Protein AF-A0A8T1RGJ1-F1 (afdb_monomer)

Foldseek 3Di:
DDDDDLLRLLLVVLVVFKDFDDPPPDDDPDDDDDDDDDDDDDDDPVVVVVVVVPAGSLLCVVVVRIDGDLVVLQPDQLCNQVVSLVVLQVVPPPFPDDQPVVVHPGDDDDRSGSLSSNLSSLVSSLSNCVSPVVSCVVCPHLVNLVVQCPGSRNSSNQSSLVSSLVVCCVPPVPVNVVLVVVQVVVCVVVVNPVCPVGSSSVSVSSVVVCVVVVHDD

Mean predicted aligned error: 11.66 Å

Secondary structure (DSSP, 8-state):
-----HHHHHHHHHHHH-EEPPP--------------------SSSHHHHHHHHS-HHHHHHTTSEE--HHHHHHS-THHHHHHHHHTGGG--S--S-SGGGT--PPPPPTT-HHHHHHHHHHHHHHHHHH-HHHHHHTTHHHHHHHGGG-SSHHHHHHHHHHHHHHHHHH-HHHHHHHHHHHHHHHHHTT-THHHH-HHHHHHHHHHHHHHHT---

pLDDT: mean 77.61, std 21.06, range [32.22, 98.25]

Nearest PDB structures (foldseek):
  4nee-assembly4_G  TM=3.052E-01  e=1.036E+00  Rattus norvegicus
  6qh6-assembly1_A  TM=3.298E-01  e=2.688E+00  Rattus norvegicus

Radius of gyration: 21.74 Å; Cα contacts (8 Å, |Δi|>4): 198; chains: 1; bounding box: 68×60×46 Å

Solvent-accessible surface area (backbone atoms only — not comparable to full-atom values): 12770 Å² total; per-residue (Å²): 132,89,82,76,50,71,66,58,53,48,53,54,50,39,60,73,51,46,42,78,59,78,78,82,74,77,78,81,82,83,82,84,92,85,90,81,83,88,82,87,86,86,83,76,71,57,63,66,53,59,54,60,74,72,46,31,58,36,34,34,40,79,68,65,50,28,46,66,55,64,77,56,41,53,71,50,63,60,65,78,26,55,50,52,42,58,70,44,56,86,67,36,74,79,67,85,64,83,22,78,89,70,77,46,84,55,84,77,71,64,69,48,35,58,54,37,45,40,40,43,28,48,53,48,39,52,50,23,29,72,71,32,65,66,47,33,54,73,67,51,39,69,62,45,44,56,60,32,56,75,42,63,48,64,62,43,12,35,54,32,24,44,50,52,50,53,46,45,52,69,76,41,47,67,62,43,52,56,51,49,52,56,49,51,56,49,24,61,77,67,72,37,72,58,39,78,75,34,46,41,47,32,46,52,49,51,55,50,50,30,62,76,69,72,48,84,129

Organism: Carya illinoinensis (NCBI:txid32201)

Structure (mmCIF, N/CA/C/O backbone):
data_AF-A0A8T1RGJ1-F1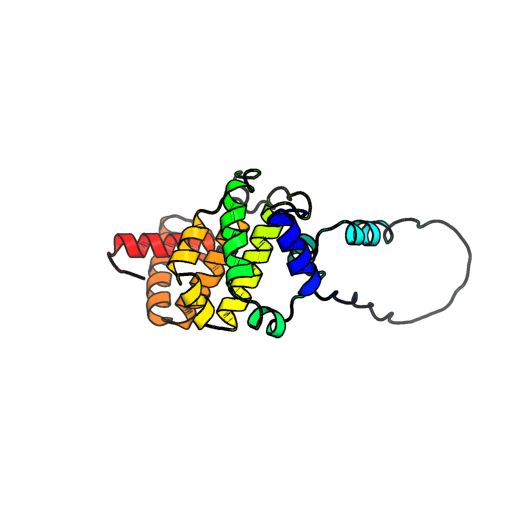
#
_entry.id   AF-A0A8T1RGJ1-F1
#
loop_
_atom_site.group_PDB
_atom_site.id
_atom_site.type_symbol
_atom_site.label_atom_id
_atom_site.label_alt_id
_atom_site.label_comp_id
_atom_site.label_asym_id
_atom_site.label_entity_id
_atom_site.label_seq_id
_atom_site.pdbx_PDB_ins_code
_atom_site.Cartn_x
_atom_site.Cartn_y
_atom_site.Cartn_z
_atom_site.occupancy
_atom_site.B_iso_or_equiv
_atom_site.auth_seq_id
_atom_site.auth_comp_id
_atom_site.auth_asym_id
_atom_site.auth_atom_id
_atom_site.pdbx_PDB_model_num
ATOM 1 N N . MET A 1 1 ? 20.228 -21.198 -19.828 1.00 36.06 1 MET A N 1
ATOM 2 C CA . MET A 1 1 ? 19.414 -19.998 -19.536 1.00 36.06 1 MET A CA 1
ATOM 3 C C . MET A 1 1 ? 19.669 -19.621 -18.089 1.00 36.06 1 MET A C 1
ATOM 5 O O . MET A 1 1 ? 19.541 -20.490 -17.239 1.00 36.06 1 MET A O 1
ATOM 9 N N . MET A 1 2 ? 20.134 -18.401 -17.812 1.00 41.91 2 MET A N 1
ATOM 10 C CA . MET A 1 2 ? 20.303 -17.929 -16.433 1.00 41.91 2 MET A CA 1
ATOM 11 C C . MET A 1 2 ? 18.917 -17.585 -15.878 1.00 41.91 2 MET A C 1
ATOM 13 O O . MET A 1 2 ? 18.246 -16.717 -16.429 1.00 41.91 2 MET A O 1
ATOM 17 N N . ASN A 1 3 ? 18.472 -18.280 -14.832 1.00 51.47 3 ASN A N 1
ATOM 18 C CA . ASN A 1 3 ? 17.246 -17.928 -14.118 1.00 51.47 3 ASN A CA 1
ATOM 19 C C . ASN A 1 3 ? 17.564 -16.748 -13.187 1.00 51.47 3 ASN A C 1
ATOM 21 O O . ASN A 1 3 ? 18.334 -16.910 -12.243 1.00 51.47 3 ASN A O 1
ATOM 25 N N . LEU A 1 4 ? 17.017 -15.566 -13.476 1.00 64.38 4 LEU A N 1
ATOM 26 C CA . LEU A 1 4 ? 17.112 -14.395 -12.597 1.00 64.38 4 LEU A CA 1
ATOM 27 C C . LEU A 1 4 ? 16.232 -14.605 -11.356 1.00 64.38 4 LEU A C 1
ATOM 29 O O . LEU A 1 4 ? 15.114 -15.110 -11.464 1.00 64.38 4 LEU A O 1
ATOM 33 N N . SER A 1 5 ? 16.717 -14.205 -10.180 1.00 76.94 5 SER A N 1
ATOM 34 C CA . SER A 1 5 ? 15.913 -14.217 -8.953 1.00 76.94 5 SER A CA 1
ATOM 35 C C . SER A 1 5 ? 14.865 -13.095 -8.957 1.00 76.94 5 SER A C 1
ATOM 37 O O . SER A 1 5 ? 15.025 -12.081 -9.641 1.00 76.94 5 SER A O 1
ATOM 39 N N . SER A 1 6 ? 13.800 -13.230 -8.156 1.00 76.06 6 SER A N 1
ATOM 40 C CA . SER A 1 6 ? 12.758 -12.195 -8.028 1.00 76.06 6 SER A CA 1
ATOM 41 C C . SER A 1 6 ? 13.319 -10.827 -7.631 1.00 76.06 6 SER A C 1
ATOM 43 O O . SER A 1 6 ? 12.860 -9.810 -8.140 1.00 76.06 6 SER A O 1
ATOM 45 N N . SER A 1 7 ? 14.349 -10.801 -6.779 1.00 75.06 7 SER A N 1
ATOM 46 C CA . SER A 1 7 ? 15.042 -9.571 -6.381 1.00 75.06 7 SER A CA 1
ATOM 47 C C . SER A 1 7 ? 15.790 -8.928 -7.559 1.00 75.06 7 SER A C 1
ATOM 49 O O . SER A 1 7 ? 15.602 -7.749 -7.847 1.00 75.06 7 SER A O 1
ATOM 51 N N . GLN A 1 8 ? 16.534 -9.728 -8.335 1.00 78.81 8 GLN A N 1
ATOM 52 C CA . GLN A 1 8 ? 17.269 -9.245 -9.513 1.00 78.81 8 GLN A CA 1
ATOM 53 C C . GLN A 1 8 ? 16.338 -8.695 -10.601 1.00 78.81 8 GLN A C 1
ATOM 55 O O . GLN A 1 8 ? 16.660 -7.703 -11.253 1.00 78.81 8 GLN A O 1
ATOM 60 N N . MET A 1 9 ? 15.168 -9.312 -10.794 1.00 85.50 9 MET A N 1
ATOM 61 C CA . MET A 1 9 ? 14.156 -8.786 -11.717 1.00 85.50 9 MET A CA 1
ATOM 62 C C . MET A 1 9 ? 13.621 -7.422 -11.259 1.00 85.50 9 MET A C 1
ATOM 64 O O . MET A 1 9 ? 13.423 -6.538 -12.093 1.00 85.50 9 MET A O 1
ATOM 68 N N . CYS A 1 10 ? 13.438 -7.224 -9.950 1.00 85.75 10 CYS A N 1
ATOM 69 C CA . CYS A 1 10 ? 13.009 -5.940 -9.395 1.00 85.75 10 CYS A CA 1
ATOM 70 C C . CYS A 1 10 ? 14.073 -4.853 -9.584 1.00 85.75 10 CYS A C 1
ATOM 72 O O . CYS A 1 10 ? 13.735 -3.745 -9.987 1.00 85.75 10 CYS A O 1
ATOM 74 N N . ASP A 1 11 ? 15.355 -5.163 -9.380 1.00 84.31 11 ASP A N 1
ATOM 75 C CA . ASP A 1 11 ? 16.438 -4.196 -9.599 1.00 84.31 11 ASP A CA 1
ATOM 76 C C . ASP A 1 11 ? 16.515 -3.723 -11.058 1.00 84.31 11 ASP A C 1
ATOM 78 O O . ASP A 1 11 ? 16.700 -2.529 -11.322 1.00 84.31 11 ASP A O 1
ATOM 82 N N . ILE A 1 12 ? 16.317 -4.634 -12.019 1.00 86.12 12 ILE A N 1
ATOM 83 C CA . ILE A 1 12 ? 16.233 -4.288 -13.446 1.00 86.12 12 ILE A CA 1
ATOM 84 C C . ILE A 1 12 ? 15.021 -3.387 -13.698 1.00 86.12 12 ILE A C 1
ATOM 86 O O . ILE A 1 12 ? 15.157 -2.349 -14.348 1.00 86.12 12 ILE A O 1
ATOM 90 N N . LEU A 1 13 ? 13.852 -3.750 -13.161 1.00 89.94 13 LEU A N 1
ATOM 91 C CA . LEU A 1 13 ? 12.628 -2.958 -13.290 1.00 89.94 13 LEU A CA 1
ATOM 92 C C . LEU A 1 13 ? 12.823 -1.537 -12.745 1.00 89.94 13 LEU A C 1
ATOM 94 O O . LEU A 1 13 ? 12.522 -0.562 -13.431 1.00 89.94 13 LEU A O 1
ATOM 98 N N . PHE A 1 14 ? 13.377 -1.395 -11.542 1.00 90.50 14 PHE A N 1
ATOM 99 C CA . PHE A 1 14 ? 13.612 -0.086 -10.935 1.00 90.50 14 PHE A CA 1
ATOM 100 C C . PHE A 1 14 ? 14.626 0.735 -11.724 1.00 90.50 14 PHE A C 1
ATOM 102 O O . PHE A 1 14 ? 14.417 1.931 -11.908 1.00 90.50 14 PHE A O 1
ATOM 109 N N . SER A 1 15 ? 15.679 0.105 -12.246 1.00 87.44 15 SER A N 1
ATOM 110 C CA . SER A 1 15 ? 16.677 0.777 -13.085 1.00 87.44 15 SER A CA 1
ATOM 111 C C . SER A 1 15 ? 16.081 1.342 -14.379 1.00 87.44 15 SER A C 1
ATOM 113 O O . SER A 1 15 ? 16.549 2.366 -14.865 1.00 87.44 15 SER A O 1
ATOM 115 N N . GLN A 1 16 ? 15.042 0.702 -14.923 1.00 89.00 16 GLN A N 1
ATOM 116 C CA . GLN A 1 16 ? 14.327 1.168 -16.118 1.00 89.00 16 GLN A CA 1
ATOM 117 C C . GLN A 1 16 ? 13.320 2.286 -15.808 1.00 89.00 16 GLN A C 1
ATOM 119 O O . GLN A 1 16 ? 13.061 3.140 -16.653 1.00 89.00 16 GLN A O 1
ATOM 124 N N . LEU A 1 17 ? 12.732 2.280 -14.609 1.00 89.62 17 LEU A N 1
ATOM 125 C CA . LEU A 1 17 ? 11.674 3.219 -14.224 1.00 89.62 17 LEU A CA 1
ATOM 126 C C . LEU A 1 17 ? 12.189 4.500 -13.566 1.00 89.62 17 LEU A C 1
ATOM 128 O O . LEU A 1 17 ? 11.543 5.545 -13.654 1.00 89.62 17 LEU A O 1
ATOM 132 N N . CYS A 1 18 ? 13.323 4.425 -12.879 1.00 89.19 18 CYS A N 1
ATOM 133 C CA . CYS A 1 18 ? 13.842 5.525 -12.085 1.00 89.19 18 CYS A CA 1
ATOM 134 C C . CYS A 1 18 ? 14.689 6.492 -12.918 1.00 89.19 18 CYS A C 1
ATOM 136 O O . CYS A 1 18 ? 15.612 6.097 -13.628 1.00 89.19 18 CYS A O 1
ATOM 138 N N . LEU A 1 19 ? 14.449 7.786 -12.730 1.00 86.25 19 LEU A N 1
ATOM 139 C CA . LEU A 1 19 ? 15.260 8.876 -13.260 1.00 86.25 19 LEU A CA 1
ATOM 140 C C . LEU A 1 19 ? 16.015 9.552 -12.112 1.00 86.25 19 LEU A C 1
ATOM 142 O O . LEU A 1 19 ? 15.448 9.805 -11.048 1.00 86.25 19 LEU A O 1
ATOM 146 N N . ARG A 1 20 ? 17.302 9.862 -12.311 1.00 81.44 20 ARG A N 1
ATOM 147 C CA . ARG A 1 20 ? 18.100 10.582 -11.305 1.00 81.44 20 ARG A CA 1
ATOM 148 C C . ARG A 1 20 ? 17.634 12.027 -11.179 1.00 81.44 20 ARG A C 1
ATOM 150 O O . ARG A 1 20 ? 17.496 12.722 -12.182 1.00 81.44 20 ARG A O 1
ATOM 157 N N . VAL A 1 21 ? 17.474 12.488 -9.941 1.00 71.69 21 VAL A N 1
ATOM 158 C CA . VAL A 1 21 ? 17.227 13.903 -9.653 1.00 71.69 21 VAL A CA 1
ATOM 159 C C . VAL A 1 21 ? 18.576 14.635 -9.662 1.00 71.69 21 VAL A C 1
ATOM 161 O O . VAL A 1 21 ? 19.479 14.241 -8.913 1.00 71.69 21 VAL A O 1
ATOM 164 N N . PRO A 1 22 ? 18.772 15.672 -10.501 1.00 60.06 22 PRO A N 1
ATOM 165 C CA . PRO A 1 22 ? 19.963 16.508 -10.418 1.00 60.06 22 PRO A CA 1
ATOM 166 C C . PRO A 1 22 ? 20.035 17.143 -9.023 1.00 60.06 22 PRO A C 1
ATOM 168 O O . PRO A 1 22 ? 19.018 17.649 -8.546 1.00 60.06 22 PRO A O 1
ATOM 171 N N . PRO A 1 23 ? 21.193 17.132 -8.338 1.00 56.66 23 PRO A N 1
ATOM 172 C CA . PRO A 1 23 ? 21.312 17.841 -7.073 1.00 56.66 23 PRO A CA 1
ATOM 173 C C . PRO A 1 23 ? 21.064 19.329 -7.326 1.00 56.66 23 PRO A C 1
ATOM 175 O O . PRO A 1 23 ? 21.723 19.924 -8.179 1.00 56.66 23 PRO A O 1
ATOM 178 N N . THR A 1 24 ? 20.120 19.924 -6.597 1.00 48.91 24 THR A N 1
ATOM 179 C CA . THR A 1 24 ? 19.869 21.365 -6.631 1.00 48.91 24 THR A CA 1
ATOM 180 C C . THR A 1 24 ? 21.162 22.076 -6.248 1.00 48.91 24 THR A C 1
ATOM 182 O O . THR A 1 24 ? 21.560 22.084 -5.084 1.00 48.91 24 THR A O 1
ATOM 185 N N . THR A 1 25 ? 21.872 22.631 -7.229 1.00 46.50 25 THR A N 1
ATOM 186 C CA . THR A 1 25 ? 23.002 23.521 -6.979 1.00 46.50 25 THR A CA 1
ATOM 187 C C . THR A 1 25 ? 22.463 24.721 -6.218 1.00 46.50 25 THR A C 1
ATOM 189 O O . THR A 1 25 ? 21.719 25.523 -6.783 1.00 46.50 25 THR A O 1
ATOM 192 N N . ALA A 1 26 ? 22.803 24.829 -4.933 1.00 40.81 26 ALA A N 1
ATOM 193 C CA . ALA A 1 26 ? 22.637 26.068 -4.194 1.00 40.81 26 ALA A CA 1
ATOM 194 C C . ALA A 1 26 ? 23.318 27.180 -5.005 1.00 40.81 26 ALA A C 1
ATOM 196 O O . ALA A 1 26 ? 24.508 27.090 -5.311 1.00 40.81 26 ALA A O 1
ATOM 197 N N . ILE A 1 27 ? 22.539 28.176 -5.420 1.00 42.12 27 ILE A N 1
ATOM 198 C CA . ILE A 1 27 ? 23.043 29.363 -6.104 1.00 42.12 27 ILE A CA 1
ATOM 199 C C . ILE A 1 27 ? 23.983 30.070 -5.114 1.00 42.12 27 ILE A C 1
ATOM 201 O O . ILE A 1 27 ? 23.532 30.398 -4.014 1.00 42.12 27 ILE A O 1
ATOM 205 N N . PRO A 1 28 ? 25.271 30.291 -5.436 1.00 38.81 28 PRO A N 1
ATOM 206 C CA . PRO A 1 28 ? 26.143 31.053 -4.560 1.00 38.81 28 PRO A CA 1
ATOM 207 C C . PRO A 1 28 ? 25.743 32.527 -4.658 1.00 38.81 28 PRO A C 1
ATOM 209 O O . PRO A 1 28 ? 25.961 33.182 -5.676 1.00 38.81 28 PRO A O 1
ATOM 212 N N . TYR A 1 29 ? 25.116 33.036 -3.601 1.00 36.75 29 TYR A N 1
ATOM 213 C CA . TYR A 1 29 ? 24.966 34.469 -3.379 1.00 36.75 29 TYR A CA 1
ATOM 214 C C . TYR A 1 29 ? 26.373 35.040 -3.141 1.00 36.75 29 TYR A C 1
ATOM 216 O O . TYR A 1 29 ? 27.069 34.596 -2.229 1.00 36.75 29 TYR A O 1
ATOM 224 N N . GLY A 1 30 ? 26.836 35.925 -4.025 1.00 41.75 30 GLY A N 1
ATOM 225 C CA . GLY A 1 30 ? 28.204 36.446 -4.002 1.00 41.75 30 GLY A CA 1
ATOM 226 C C . GLY A 1 30 ? 28.434 37.530 -2.948 1.00 41.75 30 GLY A C 1
ATOM 227 O O . GLY A 1 30 ? 27.509 38.277 -2.650 1.00 41.75 30 GLY A O 1
ATOM 228 N N . ASP A 1 31 ? 29.672 37.624 -2.444 1.00 34.44 31 ASP A N 1
ATOM 229 C CA . ASP A 1 31 ? 30.469 38.864 -2.390 1.00 34.44 31 ASP A CA 1
ATOM 230 C C . ASP A 1 31 ? 31.948 38.583 -2.003 1.00 34.44 31 ASP A C 1
ATOM 232 O O . ASP A 1 31 ? 32.227 37.660 -1.241 1.00 34.44 31 ASP A O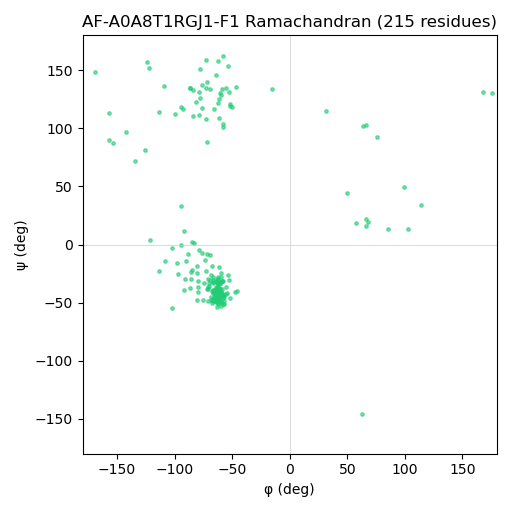 1
ATOM 236 N N . GLY A 1 32 ? 32.876 39.402 -2.516 1.00 33.09 32 GLY A N 1
ATOM 237 C CA . GLY A 1 32 ? 34.077 39.877 -1.799 1.00 33.09 32 GLY A CA 1
ATOM 238 C C . GLY A 1 32 ? 35.321 38.995 -1.553 1.00 33.09 32 GLY A C 1
ATOM 239 O O . GLY A 1 32 ? 35.459 38.392 -0.501 1.00 33.09 32 GLY A O 1
ATOM 240 N N . VAL A 1 33 ? 36.297 39.066 -2.472 1.00 36.97 33 VAL A N 1
ATOM 241 C CA . VAL A 1 33 ? 37.767 39.249 -2.282 1.00 36.97 33 VAL A CA 1
ATOM 242 C C . VAL A 1 33 ? 38.472 38.689 -1.012 1.00 36.97 33 VAL A C 1
ATOM 244 O O . VAL A 1 33 ? 38.324 39.233 0.073 1.00 36.97 33 VAL A O 1
ATOM 247 N N . HIS A 1 34 ? 39.383 37.712 -1.177 1.00 34.06 34 HIS A N 1
ATOM 248 C CA . HIS A 1 34 ? 40.839 37.787 -0.881 1.00 34.06 34 HIS A CA 1
ATOM 249 C C . HIS A 1 34 ? 41.498 36.395 -0.904 1.00 34.06 34 HIS A C 1
ATOM 251 O O . HIS A 1 34 ? 41.046 35.433 -0.291 1.00 34.06 34 HIS A O 1
ATOM 257 N N . GLN A 1 35 ? 42.614 36.314 -1.625 1.00 42.19 35 GLN A N 1
ATOM 258 C CA . GLN A 1 35 ? 43.429 35.128 -1.837 1.00 42.19 35 GLN A CA 1
ATOM 259 C C . GLN A 1 35 ? 44.549 35.057 -0.790 1.00 42.19 35 GLN A C 1
ATOM 261 O O . GLN A 1 35 ? 45.426 35.916 -0.786 1.00 42.19 35 GLN A O 1
ATOM 266 N N . ALA A 1 36 ? 44.547 34.022 0.057 1.00 32.38 36 ALA A N 1
ATOM 267 C CA . ALA A 1 36 ? 45.726 33.577 0.803 1.00 32.38 36 ALA A CA 1
ATOM 268 C C . ALA A 1 36 ? 45.609 32.095 1.221 1.00 32.38 36 ALA A C 1
ATOM 270 O O . ALA A 1 36 ? 44.766 31.694 2.013 1.00 32.38 36 ALA A O 1
ATOM 271 N N . ASN A 1 37 ? 46.492 31.315 0.609 1.00 32.28 37 ASN A N 1
ATOM 272 C CA . ASN A 1 37 ? 46.958 29.953 0.852 1.00 32.28 37 ASN A CA 1
ATOM 273 C C . ASN A 1 37 ? 46.691 29.240 2.202 1.00 32.28 37 ASN A C 1
ATOM 275 O O . ASN A 1 37 ? 47.094 29.703 3.261 1.00 32.28 37 ASN A O 1
ATOM 279 N N . ILE A 1 38 ? 46.242 27.982 2.038 1.00 39.56 38 ILE A N 1
ATOM 280 C CA . ILE A 1 38 ? 46.686 26.740 2.710 1.00 39.56 38 ILE A CA 1
ATOM 281 C C . ILE A 1 38 ? 46.406 26.634 4.222 1.00 39.56 38 ILE A C 1
ATOM 283 O O . ILE A 1 38 ? 47.195 27.095 5.037 1.00 39.56 38 ILE A O 1
ATOM 287 N N . MET A 1 39 ? 45.380 25.854 4.598 1.00 33.59 39 MET A N 1
ATOM 288 C CA . MET A 1 39 ? 45.548 24.492 5.147 1.00 33.59 39 MET A CA 1
ATOM 289 C C . MET A 1 39 ? 44.199 23.878 5.594 1.00 33.59 39 MET A C 1
ATOM 291 O O . MET A 1 39 ? 43.487 24.471 6.391 1.00 33.59 39 MET A O 1
ATOM 295 N N . LYS A 1 40 ? 43.946 22.637 5.139 1.00 40.12 40 LYS A N 1
ATOM 296 C CA . LYS A 1 40 ? 43.018 21.611 5.673 1.00 40.12 40 LYS A CA 1
ATOM 297 C C . LYS A 1 40 ? 41.508 21.900 5.679 1.00 40.12 40 LYS A C 1
ATOM 299 O O . LYS A 1 40 ? 40.984 22.416 6.652 1.00 40.12 40 LYS A O 1
ATOM 304 N N . GLU A 1 41 ? 40.808 21.310 4.707 1.00 32.22 41 GLU A N 1
ATOM 305 C CA . GLU A 1 41 ? 39.569 20.571 4.998 1.00 32.22 41 GLU A CA 1
ATOM 306 C C . GLU A 1 41 ? 39.328 19.498 3.923 1.00 32.22 41 GLU A C 1
ATOM 308 O O . GLU A 1 41 ? 38.718 19.711 2.877 1.00 32.22 41 GLU A O 1
ATOM 313 N N . THR A 1 42 ? 39.907 18.326 4.155 1.00 40.19 42 THR A N 1
ATOM 314 C CA . THR A 1 42 ? 39.483 17.084 3.515 1.00 40.19 42 THR A CA 1
ATOM 315 C C . THR A 1 42 ? 38.190 16.605 4.178 1.00 40.19 42 THR A C 1
ATOM 317 O O . THR A 1 42 ? 38.124 16.539 5.401 1.00 40.19 42 THR A O 1
ATOM 320 N N . ASP A 1 43 ? 37.254 16.147 3.340 1.00 43.50 43 ASP A N 1
ATOM 321 C CA . ASP A 1 43 ? 36.459 14.933 3.590 1.00 43.50 43 ASP A CA 1
ATOM 322 C C . ASP A 1 43 ? 35.024 15.043 4.155 1.00 43.50 43 ASP A C 1
ATOM 324 O O . ASP A 1 43 ? 34.636 14.319 5.063 1.00 43.50 43 ASP A O 1
ATOM 328 N N . GLY A 1 44 ? 34.176 15.897 3.565 1.00 37.50 44 GLY A N 1
ATOM 329 C CA . GLY A 1 44 ? 32.708 15.821 3.751 1.00 37.50 44 GLY A CA 1
ATOM 330 C C . GLY A 1 44 ? 31.913 15.447 2.491 1.00 37.50 44 GLY A C 1
ATOM 331 O O . GLY A 1 44 ? 30.788 14.954 2.559 1.00 37.50 44 GLY A O 1
ATOM 332 N N . ARG A 1 45 ? 32.491 15.677 1.306 1.00 40.84 45 ARG A N 1
ATOM 333 C CA . ARG A 1 45 ? 31.786 15.571 0.012 1.00 40.84 45 ARG A CA 1
ATOM 334 C C . ARG A 1 45 ? 32.011 14.238 -0.709 1.00 40.84 45 ARG A C 1
ATOM 336 O O . ARG A 1 45 ? 31.260 13.910 -1.619 1.00 40.84 45 ARG A O 1
ATOM 343 N N . SER A 1 46 ? 33.032 13.487 -0.295 1.00 43.41 46 SER A N 1
ATOM 344 C CA . SER A 1 46 ? 33.426 12.216 -0.913 1.00 43.41 46 SER A CA 1
ATOM 345 C C . SER A 1 46 ? 32.535 11.054 -0.450 1.00 43.41 46 SER A C 1
ATOM 347 O O . SER A 1 46 ? 32.059 10.271 -1.270 1.00 43.41 46 SER A O 1
ATOM 349 N N . TYR A 1 47 ? 32.187 11.004 0.844 1.00 45.19 47 TYR A N 1
ATOM 350 C CA . TYR A 1 47 ? 31.354 9.934 1.414 1.00 45.19 47 TYR A CA 1
ATOM 351 C C . TYR A 1 47 ? 29.924 9.887 0.853 1.00 45.19 47 TYR A C 1
ATOM 353 O O . TYR A 1 47 ? 29.392 8.809 0.609 1.00 45.19 47 TYR A O 1
ATOM 361 N N . THR A 1 48 ? 29.313 11.041 0.567 1.00 51.53 48 THR A N 1
ATOM 362 C CA . THR A 1 48 ? 27.946 11.111 0.009 1.00 51.53 48 THR A CA 1
ATOM 363 C C . THR A 1 48 ? 27.861 10.688 -1.459 1.00 51.53 48 THR A C 1
ATOM 365 O O . THR A 1 48 ? 26.790 10.299 -1.928 1.00 51.53 48 THR A O 1
ATOM 368 N N . LEU A 1 49 ? 28.973 10.754 -2.196 1.00 47.94 49 LEU A N 1
ATOM 369 C CA . LEU A 1 49 ? 29.048 10.331 -3.595 1.00 47.94 49 LEU A CA 1
ATOM 370 C C . LEU A 1 49 ? 29.358 8.828 -3.693 1.00 47.94 49 LEU A C 1
ATOM 372 O O . LEU A 1 49 ? 28.736 8.140 -4.497 1.00 47.94 49 LEU A O 1
ATOM 376 N N . LEU A 1 50 ? 30.206 8.300 -2.801 1.00 45.28 50 LEU A N 1
ATOM 377 C CA . LEU A 1 50 ? 30.536 6.871 -2.743 1.00 45.28 50 LEU A CA 1
ATOM 378 C C . LEU A 1 50 ? 29.368 5.998 -2.226 1.00 45.28 50 LEU A C 1
ATOM 380 O O . LEU A 1 50 ? 29.133 4.905 -2.740 1.00 45.28 50 LEU A O 1
ATOM 384 N N . GLU A 1 51 ? 28.577 6.484 -1.258 1.00 49.88 51 GLU A N 1
ATOM 385 C CA . GLU A 1 51 ? 27.343 5.799 -0.819 1.00 49.88 51 GLU A CA 1
ATOM 386 C C . GLU A 1 51 ? 26.261 5.775 -1.915 1.00 49.88 51 GLU A C 1
ATOM 388 O O . GLU A 1 51 ? 25.440 4.858 -1.970 1.00 49.88 51 GLU A O 1
ATOM 393 N N . ARG A 1 52 ? 26.259 6.767 -2.817 1.00 52.41 52 ARG A N 1
ATOM 394 C CA . ARG A 1 52 ? 25.304 6.858 -3.933 1.00 52.41 52 ARG A CA 1
ATOM 395 C C . ARG A 1 52 ? 25.565 5.806 -5.013 1.00 52.41 52 ARG A C 1
ATOM 397 O O . ARG A 1 52 ? 24.622 5.405 -5.689 1.00 52.41 52 ARG A O 1
ATOM 404 N N . GLU A 1 53 ? 26.813 5.378 -5.188 1.00 51.31 53 GLU A N 1
ATOM 405 C CA . GLU A 1 53 ? 27.194 4.409 -6.225 1.00 51.31 53 GLU A CA 1
ATOM 406 C C . GLU A 1 53 ? 26.904 2.953 -5.838 1.00 51.31 53 GLU A C 1
ATOM 408 O O . GLU A 1 53 ? 26.799 2.103 -6.718 1.00 51.31 53 GLU A O 1
ATOM 413 N N . THR A 1 54 ? 26.719 2.665 -4.547 1.00 57.84 54 THR A N 1
ATOM 414 C CA . THR A 1 54 ? 26.504 1.297 -4.036 1.00 57.84 54 THR A CA 1
ATOM 415 C C . THR A 1 54 ? 25.076 1.025 -3.561 1.00 57.84 54 THR A C 1
ATOM 417 O O . THR A 1 54 ? 24.699 -0.134 -3.389 1.00 57.84 54 THR A O 1
ATOM 420 N N . ALA A 1 55 ? 24.258 2.062 -3.365 1.00 71.25 55 ALA A N 1
ATOM 421 C CA . ALA A 1 55 ? 22.865 1.906 -2.962 1.00 71.25 55 ALA A CA 1
ATOM 422 C C . ALA A 1 55 ? 21.997 1.373 -4.117 1.00 71.25 55 ALA A C 1
ATOM 424 O O . ALA A 1 55 ? 22.054 1.884 -5.237 1.00 71.25 55 ALA A O 1
ATOM 425 N N . SER A 1 56 ? 21.143 0.383 -3.834 1.00 84.25 56 SER A N 1
ATOM 426 C CA . SER A 1 56 ? 20.184 -0.121 -4.824 1.00 84.25 56 SER A CA 1
ATOM 427 C C . SER A 1 56 ? 19.187 0.961 -5.253 1.00 84.25 56 SER A C 1
ATOM 429 O O . SER A 1 56 ? 18.904 1.912 -4.516 1.00 84.25 56 SER A O 1
ATOM 431 N N . MET A 1 57 ? 18.583 0.790 -6.431 1.00 87.06 57 MET A N 1
ATOM 432 C CA . MET A 1 57 ? 17.572 1.723 -6.942 1.00 87.06 57 MET A CA 1
ATOM 433 C C . MET A 1 57 ? 16.349 1.826 -6.021 1.00 87.06 57 MET A C 1
ATOM 435 O O . MET A 1 57 ? 15.803 2.915 -5.866 1.00 87.06 57 MET A O 1
ATOM 439 N N . ALA A 1 58 ? 15.969 0.731 -5.352 1.00 87.50 58 ALA A N 1
ATOM 440 C CA . ALA A 1 58 ? 14.921 0.728 -4.331 1.00 87.50 58 ALA A CA 1
ATOM 441 C C . ALA A 1 58 ? 15.270 1.666 -3.164 1.00 87.50 58 ALA A C 1
ATOM 443 O O . ALA A 1 58 ? 14.487 2.544 -2.799 1.00 87.50 58 ALA A O 1
ATOM 444 N N . ALA A 1 59 ? 16.485 1.545 -2.621 1.00 86.88 59 ALA A N 1
ATOM 445 C CA . ALA A 1 59 ? 16.945 2.408 -1.538 1.00 86.88 59 ALA A CA 1
ATOM 446 C C . ALA A 1 59 ? 17.041 3.876 -1.979 1.00 86.88 59 ALA A C 1
ATOM 448 O O . ALA A 1 59 ? 16.645 4.775 -1.235 1.00 86.88 59 ALA A O 1
ATOM 449 N N . LEU A 1 60 ? 17.531 4.137 -3.195 1.00 87.00 60 LEU A N 1
ATOM 450 C CA . LEU A 1 60 ? 17.595 5.488 -3.753 1.00 87.00 60 LEU A CA 1
ATOM 451 C C . LEU A 1 60 ? 16.200 6.097 -3.949 1.00 87.00 60 LEU A C 1
ATOM 453 O O . LEU A 1 60 ? 16.031 7.288 -3.674 1.00 87.00 60 LEU A O 1
ATOM 457 N N . LEU A 1 61 ? 15.209 5.308 -4.383 1.00 89.25 61 LEU A N 1
ATOM 458 C CA . LEU A 1 61 ? 13.833 5.777 -4.567 1.00 89.25 61 LEU A CA 1
ATOM 459 C C . LEU A 1 61 ? 13.198 6.126 -3.223 1.00 89.25 61 LEU A C 1
ATOM 461 O O . LEU A 1 61 ? 12.677 7.226 -3.057 1.00 89.25 61 LEU A O 1
ATOM 465 N N . LEU A 1 62 ? 13.312 5.235 -2.235 1.00 89.06 62 LEU A N 1
ATOM 466 C CA . LEU A 1 62 ? 12.785 5.464 -0.885 1.00 89.06 62 LEU A CA 1
ATOM 467 C C . LEU A 1 62 ? 13.440 6.666 -0.191 1.00 89.06 62 LEU A C 1
ATOM 469 O O . LEU A 1 62 ? 12.804 7.336 0.619 1.00 89.06 62 LEU A O 1
ATOM 473 N N . ARG A 1 63 ? 14.702 6.968 -0.519 1.00 87.25 63 ARG A N 1
ATOM 474 C CA . ARG A 1 63 ? 15.420 8.160 -0.038 1.00 87.25 63 ARG A CA 1
ATOM 475 C C . ARG A 1 63 ? 15.163 9.412 -0.888 1.00 87.25 63 ARG A C 1
ATOM 477 O O . ARG A 1 63 ? 15.804 10.430 -0.638 1.00 87.25 63 ARG A O 1
ATOM 484 N N . GLY A 1 64 ? 14.320 9.348 -1.919 1.00 85.06 64 GLY A N 1
ATOM 485 C CA . GLY A 1 64 ? 13.991 10.484 -2.789 1.00 85.06 64 GLY A CA 1
ATOM 486 C C . GLY A 1 64 ? 15.136 10.979 -3.684 1.00 85.06 64 GLY A C 1
ATOM 487 O O . GLY A 1 64 ? 15.105 12.115 -4.146 1.00 85.06 64 GLY A O 1
ATOM 488 N N . HIS A 1 65 ? 16.166 10.163 -3.920 1.00 85.19 65 HIS A N 1
ATOM 489 C CA . HIS A 1 65 ? 17.308 10.523 -4.776 1.00 85.19 65 HIS A CA 1
ATOM 490 C C . HIS A 1 65 ? 17.049 10.254 -6.264 1.00 85.19 65 HIS A C 1
ATOM 492 O O . HIS A 1 65 ? 17.701 10.824 -7.145 1.00 85.19 65 HIS A O 1
ATOM 498 N N . VAL A 1 66 ? 16.104 9.364 -6.542 1.00 89.44 66 VAL A N 1
ATOM 499 C CA . VAL A 1 66 ? 15.563 9.105 -7.873 1.00 89.44 66 VAL A CA 1
ATOM 500 C C . VAL A 1 66 ? 14.052 9.290 -7.823 1.00 89.44 66 VAL A C 1
ATOM 502 O O . VAL A 1 66 ? 13.449 9.207 -6.755 1.00 89.44 66 VAL A O 1
ATOM 505 N N . ILE A 1 67 ? 13.448 9.555 -8.974 1.00 91.50 67 ILE A N 1
ATOM 506 C CA . ILE A 1 67 ? 11.997 9.677 -9.132 1.00 91.50 67 ILE A CA 1
ATOM 507 C C . ILE A 1 67 ? 11.508 8.672 -10.163 1.00 91.50 67 ILE A C 1
ATOM 509 O O . ILE A 1 67 ? 12.233 8.342 -11.099 1.00 91.50 67 ILE A O 1
ATOM 513 N N . VAL A 1 68 ? 10.262 8.231 -10.029 1.00 92.81 68 VAL A N 1
ATOM 514 C CA . VAL A 1 68 ? 9.587 7.450 -11.067 1.00 92.81 68 VAL A CA 1
ATOM 515 C C . VAL A 1 68 ? 8.428 8.280 -11.619 1.00 92.81 68 VAL A C 1
ATOM 517 O O . VAL A 1 68 ? 7.484 8.564 -10.881 1.00 92.81 68 VAL A O 1
ATOM 520 N N . PRO A 1 69 ? 8.477 8.707 -12.894 1.00 92.88 69 PRO A N 1
ATOM 521 C CA . PRO A 1 69 ? 7.379 9.436 -13.518 1.00 92.88 69 PRO A CA 1
ATOM 522 C C . PRO A 1 69 ? 6.091 8.612 -13.535 1.00 92.88 69 PRO A C 1
ATOM 524 O O . PRO A 1 69 ? 6.077 7.478 -14.019 1.00 92.88 69 PRO A O 1
ATOM 527 N N . MET A 1 70 ? 4.984 9.204 -13.089 1.00 90.94 70 MET A N 1
ATOM 528 C CA . MET A 1 70 ? 3.679 8.531 -13.042 1.00 90.94 70 MET A CA 1
ATOM 529 C C . MET A 1 70 ? 3.209 8.043 -14.418 1.00 90.94 70 MET A C 1
ATOM 531 O O . MET A 1 70 ? 2.569 7.000 -14.516 1.00 90.94 70 MET A O 1
ATOM 535 N N . GLN A 1 71 ? 3.580 8.743 -15.493 1.00 91.56 71 GLN A N 1
ATOM 536 C CA . GLN A 1 71 ? 3.285 8.339 -16.870 1.00 91.56 71 GLN A CA 1
ATOM 537 C C . GLN A 1 71 ? 3.970 7.021 -17.244 1.00 91.56 71 GLN A C 1
ATOM 539 O O . GLN A 1 71 ? 3.430 6.264 -18.048 1.00 91.56 71 GLN A O 1
ATOM 544 N N . LEU A 1 72 ? 5.151 6.740 -16.681 1.00 91.88 72 LEU A N 1
ATOM 545 C CA . LEU A 1 72 ? 5.810 5.448 -16.856 1.00 91.88 72 LEU A CA 1
ATOM 546 C C . LEU A 1 72 ? 5.119 4.389 -16.004 1.00 91.88 72 LEU A C 1
ATOM 548 O O . LEU A 1 72 ? 4.757 3.352 -16.548 1.00 91.88 72 LEU A O 1
ATOM 552 N N . VAL A 1 73 ? 4.848 4.676 -14.724 1.00 94.25 73 VAL A N 1
ATOM 553 C CA . VAL A 1 73 ? 4.133 3.751 -13.821 1.00 94.25 73 VAL A CA 1
ATOM 554 C C . VAL A 1 73 ? 2.816 3.279 -14.437 1.00 94.25 73 VAL A C 1
ATOM 556 O O . VAL A 1 73 ? 2.557 2.081 -14.473 1.00 94.25 73 VAL A O 1
ATOM 559 N N . ALA A 1 74 ? 2.024 4.196 -14.998 1.00 92.12 74 ALA A N 1
ATOM 560 C CA . ALA A 1 74 ? 0.730 3.893 -15.606 1.00 92.12 74 ALA A CA 1
ATOM 561 C C . ALA A 1 74 ? 0.813 2.890 -16.773 1.00 92.12 74 ALA A C 1
ATOM 563 O O . ALA A 1 74 ? -0.147 2.161 -17.023 1.00 92.12 74 ALA A O 1
ATOM 564 N N . ARG A 1 75 ? 1.949 2.829 -17.480 1.00 93.69 75 ARG A N 1
ATOM 565 C CA . ARG A 1 75 ? 2.157 1.949 -18.645 1.00 93.69 75 ARG A CA 1
ATOM 566 C C . ARG A 1 75 ? 2.712 0.577 -18.278 1.00 93.69 75 ARG A C 1
ATOM 568 O O . ARG A 1 75 ? 2.700 -0.316 -19.122 1.00 93.69 75 ARG A O 1
ATOM 575 N N . VAL A 1 76 ? 3.215 0.406 -17.058 1.00 94.31 76 VAL A N 1
ATOM 576 C CA . VAL A 1 76 ? 3.719 -0.883 -16.583 1.00 94.31 76 VAL A CA 1
ATOM 577 C C . VAL A 1 76 ? 2.529 -1.767 -16.185 1.00 94.31 76 VAL A C 1
ATOM 579 O O . VAL A 1 76 ? 1.657 -1.300 -15.447 1.00 94.31 76 VAL A O 1
ATOM 582 N N . PRO A 1 77 ? 2.465 -3.033 -16.640 1.00 96.00 77 PRO A N 1
ATOM 583 C CA . PRO A 1 77 ? 1.464 -3.988 -16.166 1.00 96.00 77 PRO A CA 1
ATOM 584 C C . PRO A 1 77 ? 1.505 -4.138 -14.641 1.00 96.00 77 PRO A C 1
ATOM 586 O O . PRO A 1 77 ? 2.587 -4.313 -14.075 1.00 96.00 77 PRO A O 1
ATOM 589 N N . ALA A 1 78 ? 0.345 -4.121 -13.974 1.00 96.19 78 ALA A N 1
ATOM 590 C CA . ALA A 1 78 ? 0.281 -4.187 -12.511 1.00 96.19 78 ALA A CA 1
ATOM 591 C C . ALA A 1 78 ? 0.925 -5.472 -11.960 1.00 96.19 78 ALA A C 1
ATOM 593 O O . ALA A 1 78 ? 1.568 -5.433 -10.907 1.00 96.19 78 ALA A O 1
ATOM 594 N N . ALA A 1 79 ? 0.851 -6.576 -12.715 1.00 95.25 79 ALA A N 1
ATOM 595 C CA . ALA A 1 79 ? 1.506 -7.851 -12.413 1.00 95.25 79 ALA A CA 1
ATOM 596 C C . ALA A 1 79 ? 3.012 -7.743 -12.144 1.00 95.25 79 ALA A C 1
ATOM 598 O O . ALA A 1 79 ? 3.539 -8.500 -11.331 1.00 95.25 79 ALA A O 1
ATOM 599 N N . LEU A 1 80 ? 3.713 -6.781 -12.756 1.00 95.50 80 LEU A N 1
ATOM 600 C CA . LEU A 1 80 ? 5.139 -6.567 -12.491 1.00 95.50 80 LEU A CA 1
ATOM 601 C C . LEU A 1 80 ? 5.409 -5.917 -11.127 1.00 95.50 80 LEU A C 1
ATOM 603 O O . LEU A 1 80 ? 6.548 -5.936 -10.667 1.00 95.50 80 LEU A O 1
ATOM 607 N N . PHE A 1 81 ? 4.380 -5.384 -10.465 1.00 95.94 81 PHE A N 1
ATOM 608 C CA . PHE A 1 81 ? 4.474 -4.835 -9.116 1.00 95.94 81 PHE A CA 1
ATOM 609 C C . PHE A 1 81 ? 3.908 -5.790 -8.061 1.00 95.94 81 PHE A C 1
ATOM 611 O O . PHE A 1 81 ? 4.621 -6.137 -7.118 1.00 95.94 81 PHE A O 1
ATOM 618 N N . TYR A 1 82 ? 2.657 -6.249 -8.208 1.00 95.19 82 TYR A N 1
ATOM 619 C CA . TYR A 1 82 ? 2.006 -7.030 -7.147 1.00 95.19 82 TYR A CA 1
ATOM 620 C C . TYR A 1 82 ? 2.542 -8.462 -7.047 1.00 95.19 82 TYR A C 1
ATOM 622 O O . TYR A 1 82 ? 2.634 -9.002 -5.946 1.00 95.19 82 TYR A O 1
ATOM 630 N N . TRP A 1 83 ? 2.950 -9.085 -8.160 1.00 94.12 83 TRP A N 1
ATOM 631 C CA . TRP A 1 83 ? 3.432 -10.465 -8.115 1.00 94.12 83 TRP A CA 1
ATOM 632 C C . TRP A 1 83 ? 4.765 -10.591 -7.362 1.00 94.12 83 TRP A C 1
ATOM 634 O O . TRP A 1 83 ? 4.834 -11.379 -6.415 1.00 94.12 83 TRP A O 1
ATOM 644 N N . PRO A 1 84 ? 5.812 -9.793 -7.668 1.00 92.00 84 PRO A N 1
ATOM 645 C CA . PRO A 1 84 ? 7.035 -9.815 -6.870 1.00 92.00 84 PRO A CA 1
ATOM 646 C C . PRO A 1 84 ? 6.796 -9.368 -5.423 1.00 92.00 84 PRO A C 1
ATOM 648 O O . PRO A 1 84 ? 7.431 -9.901 -4.514 1.00 92.00 84 PRO A O 1
ATOM 651 N N . LEU A 1 85 ? 5.847 -8.451 -5.187 1.00 93.38 85 LEU A N 1
ATOM 652 C CA . LEU A 1 85 ? 5.458 -8.046 -3.837 1.00 93.38 85 LEU A CA 1
ATOM 653 C C . LEU A 1 85 ? 4.892 -9.227 -3.039 1.00 93.38 85 LEU A C 1
ATOM 655 O O . LEU A 1 85 ? 5.223 -9.366 -1.873 1.00 93.38 85 LEU A O 1
ATOM 659 N N . ILE A 1 86 ? 4.104 -10.127 -3.623 1.00 91.44 86 ILE A N 1
ATOM 660 C CA . ILE A 1 86 ? 3.653 -11.333 -2.908 1.00 91.44 86 ILE A CA 1
ATOM 661 C C . ILE A 1 86 ? 4.828 -12.301 -2.704 1.00 91.44 86 ILE A C 1
ATOM 663 O O . ILE A 1 86 ? 5.088 -12.746 -1.586 1.00 91.44 86 ILE A O 1
ATOM 667 N N . GLN A 1 87 ? 5.594 -12.575 -3.764 1.00 90.06 87 GLN A N 1
ATOM 668 C CA . GLN A 1 87 ? 6.673 -13.572 -3.746 1.00 90.06 87 GLN A CA 1
ATOM 669 C C . GLN A 1 87 ? 7.780 -13.258 -2.735 1.00 90.06 87 GLN A C 1
ATOM 671 O O . GLN A 1 87 ? 8.389 -14.164 -2.170 1.00 90.06 87 GLN A O 1
ATOM 676 N N . LEU A 1 88 ? 8.050 -11.976 -2.492 1.00 87.81 88 LEU A N 1
ATOM 677 C CA . LEU A 1 88 ? 9.084 -11.543 -1.557 1.00 87.81 88 LEU A CA 1
ATOM 678 C C . LEU A 1 88 ? 8.614 -11.529 -0.089 1.00 87.81 88 LEU A C 1
ATOM 680 O O . LEU A 1 88 ? 9.392 -11.127 0.773 1.00 87.81 88 LEU A O 1
ATOM 684 N N . ALA A 1 89 ? 7.367 -11.913 0.223 1.00 82.75 89 ALA A N 1
ATOM 685 C CA . ALA A 1 89 ? 6.800 -11.758 1.574 1.00 82.75 89 ALA A CA 1
ATOM 686 C C . ALA A 1 89 ? 7.484 -12.675 2.582 1.00 82.75 89 ALA A C 1
ATOM 688 O O . ALA A 1 89 ? 7.937 -12.225 3.630 1.00 82.75 89 ALA A O 1
ATOM 689 N N . GLY A 1 90 ? 7.683 -13.938 2.202 1.00 68.69 90 GLY A N 1
ATOM 690 C CA . GLY A 1 90 ? 8.405 -14.913 3.020 1.00 68.69 90 GLY A CA 1
ATOM 691 C C . GLY A 1 90 ? 9.919 -14.688 3.094 1.00 68.69 90 GLY A C 1
ATOM 692 O O . GLY A 1 90 ? 10.580 -15.361 3.872 1.00 68.69 90 GLY A O 1
ATOM 693 N N . ALA A 1 91 ? 10.477 -13.768 2.300 1.00 67.88 91 ALA A N 1
ATOM 694 C CA . ALA A 1 91 ? 11.914 -13.478 2.257 1.00 67.88 91 ALA A CA 1
ATOM 695 C C . ALA A 1 91 ? 12.302 -12.198 3.024 1.00 67.88 91 ALA A C 1
ATOM 697 O O . ALA A 1 91 ? 13.481 -11.858 3.102 1.00 67.88 91 ALA A O 1
ATOM 698 N N . ALA A 1 92 ? 11.327 -11.471 3.578 1.00 60.00 92 ALA A N 1
ATOM 699 C CA . ALA A 1 92 ? 11.542 -10.271 4.387 1.00 60.00 92 ALA A CA 1
ATOM 700 C C . ALA A 1 92 ? 11.582 -10.584 5.897 1.00 60.00 92 ALA A C 1
ATOM 702 O O . ALA A 1 92 ? 11.127 -9.785 6.711 1.00 60.00 92 ALA A O 1
ATOM 703 N N . THR A 1 93 ? 12.086 -11.765 6.273 1.00 52.72 93 THR A N 1
ATOM 704 C CA . THR A 1 93 ? 12.010 -12.325 7.638 1.00 52.72 93 THR A CA 1
ATOM 705 C C . THR A 1 93 ? 12.851 -11.605 8.684 1.00 52.72 93 THR A C 1
ATOM 707 O O . THR A 1 93 ? 12.674 -11.854 9.875 1.00 52.72 93 THR A O 1
ATOM 710 N N . ASP A 1 94 ? 13.713 -10.679 8.282 1.00 48.69 94 ASP A N 1
ATOM 711 C CA . ASP A 1 94 ? 14.480 -9.884 9.227 1.00 48.69 94 ASP A CA 1
ATOM 712 C C . ASP A 1 94 ? 13.724 -8.576 9.482 1.00 48.69 94 ASP A C 1
ATOM 714 O O . ASP A 1 94 ? 13.554 -7.778 8.561 1.00 48.69 94 ASP A O 1
ATOM 718 N N . ASN A 1 95 ? 13.316 -8.354 10.739 1.00 49.09 95 ASN A N 1
ATOM 719 C CA . ASN A 1 95 ? 12.802 -7.102 11.334 1.00 49.09 95 ASN A CA 1
ATOM 720 C C . ASN A 1 95 ? 11.335 -7.070 11.798 1.00 49.09 95 ASN A C 1
ATOM 722 O O . ASN A 1 95 ? 10.725 -6.000 11.858 1.00 49.09 95 ASN A O 1
ATOM 726 N N . ILE A 1 96 ? 10.806 -8.188 12.302 1.00 51.97 96 ILE A N 1
ATOM 727 C CA . ILE A 1 96 ? 9.761 -8.102 13.333 1.00 51.97 96 ILE A CA 1
ATOM 728 C C . ILE A 1 96 ? 10.424 -7.636 14.635 1.00 51.97 96 ILE A C 1
ATOM 730 O O . ILE A 1 96 ? 10.866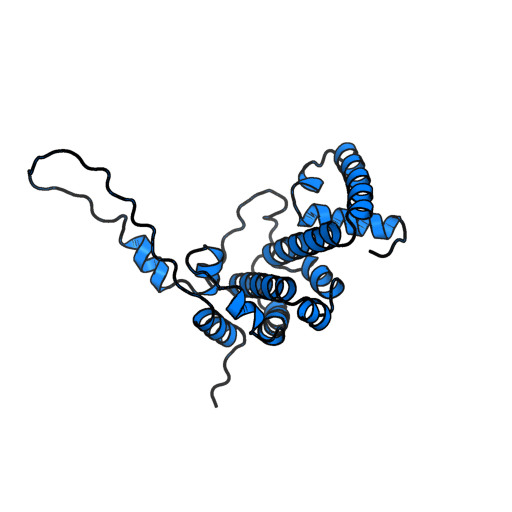 -8.443 15.445 1.00 51.97 96 ILE A O 1
ATOM 734 N N . ALA A 1 97 ? 10.517 -6.327 14.851 1.00 42.19 97 ALA A N 1
ATOM 735 C CA . ALA A 1 97 ? 10.684 -5.787 16.197 1.00 42.19 97 ALA A CA 1
ATOM 736 C C . ALA A 1 97 ? 10.206 -4.334 16.260 1.00 42.19 97 ALA A C 1
ATOM 738 O O . ALA A 1 97 ? 10.980 -3.399 16.081 1.00 42.19 97 ALA A O 1
ATOM 739 N N . LEU A 1 98 ? 8.919 -4.157 16.568 1.00 42.28 98 LEU A N 1
ATOM 740 C CA . LEU A 1 98 ? 8.464 -3.161 17.548 1.00 42.28 98 LEU A CA 1
ATOM 741 C C . LEU A 1 98 ? 8.831 -1.673 17.313 1.00 42.28 98 LEU A C 1
ATOM 743 O O . LEU A 1 98 ? 8.776 -0.883 18.251 1.00 42.28 98 LEU A O 1
ATOM 747 N N . GLY A 1 99 ? 9.213 -1.254 16.103 1.00 43.31 99 GLY A N 1
ATOM 748 C CA . GLY A 1 99 ? 9.693 0.118 15.868 1.00 43.31 99 GLY A CA 1
ATOM 749 C C . GLY A 1 99 ? 8.579 1.163 15.743 1.00 43.31 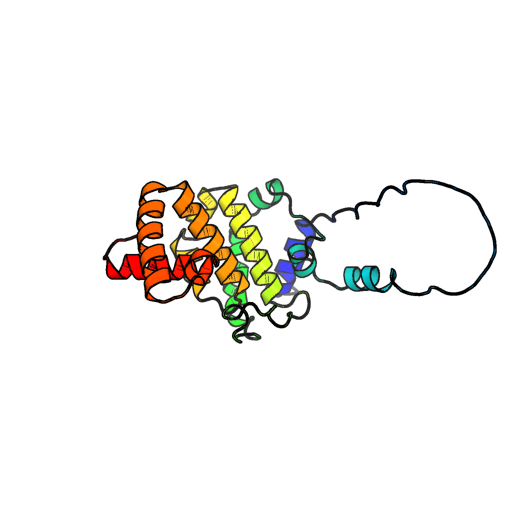99 GLY A C 1
ATOM 750 O O . GLY A 1 99 ? 8.681 2.283 16.244 1.00 43.31 99 GLY A O 1
ATOM 751 N N . VAL A 1 100 ? 7.458 0.789 15.123 1.00 49.75 100 VAL A N 1
ATOM 752 C CA . VAL A 1 100 ? 6.419 1.765 14.747 1.00 49.75 100 VAL A CA 1
ATOM 753 C C . VAL A 1 100 ? 5.426 2.045 15.879 1.00 49.75 100 VAL 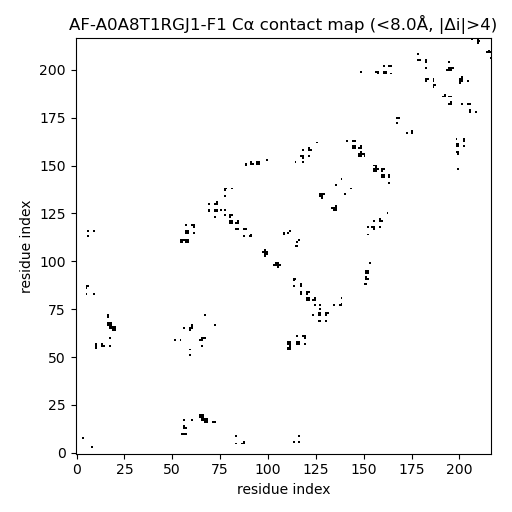A C 1
ATOM 755 O O . VAL A 1 100 ? 4.894 3.149 15.961 1.00 49.75 100 VAL A O 1
ATOM 758 N N . ALA A 1 101 ? 5.264 1.126 16.837 1.00 41.12 101 ALA A N 1
ATOM 759 C CA . ALA A 1 101 ? 4.432 1.370 18.020 1.00 41.12 101 ALA A CA 1
ATOM 760 C C . ALA A 1 101 ? 5.018 2.452 18.961 1.00 41.12 101 ALA A C 1
ATOM 762 O O . ALA A 1 101 ? 4.287 3.054 19.750 1.00 41.12 101 ALA A O 1
ATOM 763 N N . VAL A 1 102 ? 6.318 2.766 18.851 1.00 41.53 102 VAL A N 1
ATOM 764 C CA . VAL A 1 102 ? 7.022 3.674 19.782 1.00 41.53 102 VAL A CA 1
ATOM 765 C C . VAL A 1 102 ? 7.641 4.899 19.089 1.00 41.53 102 VAL A C 1
ATOM 767 O O . VAL A 1 102 ? 8.265 5.722 19.745 1.00 41.53 102 VAL A O 1
ATOM 770 N N . GLY A 1 103 ? 7.440 5.096 17.782 1.00 37.91 103 GLY A N 1
ATOM 771 C CA . GLY A 1 103 ? 8.047 6.235 17.075 1.00 37.91 103 GLY A CA 1
ATOM 772 C C . GLY A 1 103 ? 9.576 6.153 16.990 1.00 37.91 103 GLY A C 1
ATOM 773 O O . GLY A 1 103 ? 10.244 7.171 16.810 1.00 37.91 103 GLY A O 1
ATOM 774 N N . SER A 1 104 ? 10.151 4.954 17.114 1.00 35.84 104 SER A N 1
ATOM 775 C CA . SER A 1 104 ? 11.572 4.760 16.862 1.00 35.84 104 SER A CA 1
ATOM 776 C C . SER A 1 104 ? 11.782 4.562 15.363 1.00 35.84 104 SER A C 1
ATOM 778 O O . SER A 1 104 ? 11.065 3.809 14.702 1.00 35.84 104 SER A O 1
ATOM 780 N N . LYS A 1 105 ? 12.769 5.269 14.799 1.00 44.97 105 LYS A N 1
ATOM 781 C CA . LYS A 1 105 ? 13.291 4.960 13.464 1.00 44.97 105 LYS A CA 1
ATOM 782 C C . LYS A 1 105 ? 13.769 3.510 13.520 1.00 44.97 105 LYS A C 1
ATOM 784 O O . LYS A 1 105 ? 14.813 3.240 14.113 1.00 44.97 105 LYS A O 1
ATOM 789 N N . GLY A 1 106 ? 12.955 2.592 12.991 1.00 46.00 106 GLY A N 1
ATOM 790 C CA . GLY A 1 106 ? 13.269 1.169 12.924 1.00 46.00 106 GLY A CA 1
ATOM 791 C C . GLY A 1 106 ? 14.689 0.996 12.401 1.00 46.00 106 GLY A C 1
ATOM 792 O O . GLY A 1 106 ? 15.100 1.719 11.489 1.00 46.00 106 GLY A O 1
ATOM 793 N N . ARG A 1 107 ? 15.465 0.113 13.040 1.00 44.62 107 ARG A N 1
ATOM 794 C CA . ARG A 1 107 ? 16.850 -0.156 12.641 1.00 44.62 107 ARG A CA 1
ATOM 795 C C . ARG A 1 107 ? 16.874 -0.422 11.138 1.00 44.62 107 ARG A C 1
ATOM 797 O O . ARG A 1 107 ? 16.184 -1.313 10.653 1.00 44.62 107 ARG A O 1
ATOM 804 N N . GLY A 1 108 ? 17.594 0.442 10.426 1.00 47.78 108 GLY A N 1
ATOM 805 C CA . GLY A 1 108 ? 17.600 0.472 8.974 1.00 47.78 108 GLY A CA 1
ATOM 806 C C . GLY A 1 108 ? 18.077 -0.860 8.423 1.00 47.78 108 GLY A C 1
ATOM 807 O O . GLY A 1 108 ? 19.124 -1.366 8.822 1.00 47.78 108 GLY A O 1
ATOM 808 N N . ASN A 1 109 ? 17.293 -1.410 7.506 1.00 55.62 109 ASN A N 1
ATOM 809 C CA . ASN A 1 109 ? 17.742 -2.481 6.639 1.00 55.62 109 ASN A CA 1
ATOM 810 C C . ASN A 1 109 ? 19.035 -2.087 5.915 1.00 55.62 109 ASN A C 1
ATOM 812 O O . ASN A 1 109 ? 19.277 -0.901 5.663 1.00 55.62 109 ASN A O 1
ATOM 816 N N . LEU A 1 110 ? 19.839 -3.086 5.539 1.00 58.81 110 LEU A N 1
ATOM 817 C CA . LEU A 1 110 ? 20.877 -2.878 4.531 1.00 58.81 110 LEU A CA 1
ATOM 818 C C . LEU A 1 110 ? 20.211 -2.258 3.287 1.00 58.81 110 LEU A C 1
ATOM 820 O O . LEU A 1 110 ? 19.169 -2.769 2.867 1.00 58.81 110 LEU A O 1
ATOM 824 N N . PRO A 1 111 ? 20.755 -1.167 2.712 1.00 57.66 111 PRO A N 1
ATOM 825 C CA . PRO A 1 111 ? 20.180 -0.543 1.526 1.00 57.66 111 PRO A CA 1
ATOM 826 C C . PRO A 1 111 ? 19.960 -1.575 0.417 1.00 57.66 111 PRO A C 1
ATOM 828 O O . PRO A 1 111 ? 20.906 -2.228 -0.016 1.00 57.66 111 PRO A O 1
ATOM 831 N N . GLY A 1 112 ? 18.714 -1.731 -0.032 1.00 61.28 112 GLY A N 1
ATOM 832 C CA . GLY A 1 112 ? 18.364 -2.712 -1.062 1.00 61.28 112 GLY A CA 1
ATOM 833 C C . GLY A 1 112 ? 18.084 -4.124 -0.568 1.00 61.28 112 GLY A C 1
ATOM 834 O O . GLY A 1 112 ? 17.981 -5.037 -1.383 1.00 61.28 112 GLY A O 1
ATOM 835 N N . ALA A 1 113 ? 17.909 -4.313 0.739 1.00 79.69 113 ALA A N 1
ATOM 836 C CA . ALA A 1 113 ? 17.325 -5.536 1.268 1.00 79.69 113 ALA A CA 1
ATOM 837 C C . ALA A 1 113 ? 15.924 -5.790 0.682 1.00 79.69 113 ALA A C 1
ATOM 839 O O . ALA A 1 113 ? 15.247 -4.879 0.197 1.00 79.69 113 ALA A O 1
ATOM 840 N N . THR A 1 114 ? 15.453 -7.033 0.800 1.00 84.38 114 THR A N 1
ATOM 841 C CA . THR A 1 114 ? 14.121 -7.459 0.347 1.00 84.38 114 THR A CA 1
ATOM 842 C C . THR A 1 114 ? 13.015 -6.506 0.801 1.00 84.38 114 THR A C 1
ATOM 844 O O . THR A 1 114 ? 12.132 -6.169 0.022 1.00 84.38 114 THR A O 1
ATOM 847 N N . SER A 1 115 ? 13.082 -6.015 2.035 1.00 84.50 115 SER A N 1
ATOM 848 C CA . SER A 1 115 ? 12.158 -5.030 2.602 1.00 84.50 115 SER A CA 1
ATOM 849 C C . SER A 1 115 ? 12.098 -3.709 1.815 1.00 84.50 115 SER A C 1
ATOM 851 O O . SER A 1 115 ? 11.013 -3.193 1.557 1.00 84.50 115 SER A O 1
ATOM 853 N N . ASP A 1 116 ? 13.239 -3.153 1.389 1.00 88.06 116 ASP A N 1
ATOM 854 C CA . ASP A 1 116 ? 13.294 -1.933 0.569 1.00 88.06 116 ASP A CA 1
ATOM 855 C C . ASP A 1 116 ? 12.654 -2.179 -0.794 1.00 88.06 116 ASP A C 1
ATOM 857 O O . ASP A 1 116 ? 11.898 -1.342 -1.289 1.00 88.06 116 ASP A O 1
ATOM 861 N N . ILE A 1 117 ? 12.902 -3.353 -1.376 1.00 89.81 117 ILE A N 1
ATOM 862 C CA . ILE A 1 117 ? 12.279 -3.775 -2.631 1.00 89.81 117 ILE A CA 1
ATOM 863 C C . ILE A 1 117 ? 10.760 -3.880 -2.453 1.00 89.81 117 ILE A C 1
ATOM 865 O O . ILE A 1 117 ? 10.025 -3.310 -3.254 1.00 89.81 117 ILE A O 1
ATOM 869 N N . ARG A 1 118 ? 10.271 -4.518 -1.380 1.00 92.44 118 ARG A N 1
ATOM 870 C CA . ARG A 1 118 ? 8.832 -4.622 -1.067 1.00 92.44 118 ARG A CA 1
ATOM 871 C C . ARG A 1 118 ? 8.168 -3.258 -0.923 1.00 92.44 118 ARG A C 1
ATOM 873 O O . ARG A 1 118 ? 7.160 -2.991 -1.570 1.00 92.44 118 ARG A O 1
ATOM 880 N N . ALA A 1 119 ? 8.749 -2.388 -0.102 1.00 93.00 119 ALA A N 1
ATOM 881 C CA . ALA A 1 119 ? 8.245 -1.039 0.124 1.00 93.00 119 ALA A CA 1
ATOM 882 C C . ALA A 1 119 ? 8.186 -0.235 -1.190 1.00 93.00 119 ALA A C 1
ATOM 884 O O . ALA A 1 119 ? 7.189 0.428 -1.471 1.00 93.00 119 ALA A O 1
ATOM 885 N N . THR A 1 120 ? 9.219 -0.359 -2.027 1.00 94.56 120 THR A N 1
ATOM 886 C CA . THR A 1 120 ? 9.293 0.266 -3.358 1.00 94.56 120 THR A CA 1
ATOM 887 C C . THR A 1 120 ? 8.217 -0.283 -4.300 1.00 94.56 120 THR A C 1
ATOM 889 O O . THR A 1 120 ? 7.496 0.500 -4.914 1.00 94.56 120 THR A O 1
ATOM 892 N N . LEU A 1 121 ? 8.056 -1.609 -4.390 1.00 96.69 121 LEU A N 1
ATOM 893 C CA . LEU A 1 121 ? 7.023 -2.248 -5.216 1.00 96.69 121 LEU A CA 1
ATOM 894 C C . LEU A 1 121 ? 5.620 -1.799 -4.815 1.00 96.69 121 LEU A C 1
ATOM 896 O O . LEU A 1 121 ? 4.818 -1.492 -5.693 1.00 96.69 121 LEU A O 1
ATOM 900 N N . LEU A 1 122 ? 5.330 -1.722 -3.512 1.00 97.81 122 LEU A N 1
ATOM 901 C CA . LEU A 1 122 ? 4.025 -1.265 -3.046 1.00 97.81 122 LEU A CA 1
ATOM 902 C C . LEU A 1 122 ? 3.773 0.201 -3.418 1.00 97.81 122 LEU A C 1
ATOM 904 O O . LEU A 1 122 ? 2.687 0.518 -3.890 1.00 97.81 122 LEU A O 1
ATOM 908 N N . LEU A 1 123 ? 4.753 1.094 -3.255 1.00 97.12 123 LEU A N 1
ATOM 909 C CA . LEU A 1 123 ? 4.596 2.496 -3.663 1.00 97.12 123 LEU A CA 1
ATOM 910 C C . LEU A 1 123 ? 4.342 2.633 -5.172 1.00 97.12 123 LEU A C 1
ATOM 912 O O . LEU A 1 123 ? 3.495 3.427 -5.581 1.00 97.12 123 LEU A O 1
ATOM 916 N N . LEU A 1 124 ? 5.032 1.840 -5.997 1.00 97.69 124 LEU A N 1
ATOM 917 C CA . LEU A 1 124 ? 4.801 1.808 -7.444 1.00 97.69 124 LEU A CA 1
ATOM 918 C C . LEU A 1 124 ? 3.427 1.233 -7.791 1.00 97.69 124 LEU A C 1
ATOM 920 O O . LEU A 1 124 ? 2.743 1.784 -8.652 1.00 97.69 124 LEU A O 1
ATOM 924 N N . LEU A 1 125 ? 2.990 0.182 -7.094 1.00 98.25 125 LEU A N 1
ATOM 925 C CA . LEU A 1 125 ? 1.657 -0.384 -7.266 1.00 98.25 125 LEU A CA 1
ATOM 926 C C . LEU A 1 125 ? 0.565 0.620 -6.884 1.00 98.25 125 LEU A C 1
ATOM 928 O O . LEU A 1 125 ? -0.381 0.801 -7.640 1.00 98.25 125 LEU A O 1
ATOM 932 N N . ILE A 1 126 ? 0.720 1.325 -5.760 1.00 97.75 126 ILE A N 1
ATOM 933 C CA . ILE A 1 126 ? -0.177 2.415 -5.353 1.00 97.75 126 ILE A CA 1
ATOM 934 C C . ILE A 1 126 ? -0.228 3.487 -6.445 1.00 97.75 126 ILE A C 1
ATOM 936 O O . ILE A 1 126 ? -1.312 3.930 -6.826 1.00 97.75 126 ILE A O 1
ATOM 940 N N . GLY A 1 127 ? 0.929 3.878 -6.989 1.00 96.56 127 GLY A N 1
ATOM 941 C CA . GLY A 1 127 ? 1.003 4.808 -8.114 1.00 96.56 127 GLY A CA 1
ATOM 942 C C . GLY A 1 127 ? 0.243 4.301 -9.344 1.00 96.56 127 GLY A C 1
ATOM 943 O O . GLY A 1 127 ? -0.522 5.052 -9.948 1.00 96.56 127 GLY A O 1
ATOM 944 N N . LYS A 1 128 ? 0.383 3.014 -9.678 1.00 97.12 128 LYS A N 1
ATOM 945 C CA . LYS A 1 128 ? -0.341 2.367 -10.780 1.00 97.12 128 LYS A CA 1
ATOM 946 C C . LYS A 1 128 ? -1.851 2.388 -10.546 1.00 97.12 128 LYS A C 1
ATOM 948 O O . LYS A 1 128 ? -2.562 2.876 -11.415 1.00 97.12 128 LYS A O 1
ATOM 953 N N . CYS A 1 129 ? -2.328 1.960 -9.379 1.00 96.81 129 CYS A N 1
ATOM 954 C CA . CYS A 1 129 ? -3.752 1.976 -9.028 1.00 96.81 129 CYS A CA 1
ATOM 955 C C . CYS A 1 129 ? -4.339 3.395 -8.999 1.00 96.81 129 CYS A C 1
ATOM 957 O O . CYS A 1 129 ? -5.491 3.595 -9.361 1.00 96.81 129 CYS A O 1
ATOM 959 N N . THR A 1 130 ? -3.541 4.390 -8.601 1.00 94.69 130 THR A N 1
ATOM 960 C CA . THR A 1 130 ? -3.965 5.800 -8.597 1.00 94.69 130 THR A CA 1
ATOM 961 C C . THR A 1 130 ? -4.087 6.359 -10.016 1.00 94.69 130 THR A C 1
ATOM 963 O O . THR A 1 130 ? -4.985 7.146 -10.295 1.00 94.69 130 THR A O 1
ATOM 966 N N . ALA A 1 131 ? -3.177 5.982 -10.920 1.00 94.06 131 ALA A N 1
ATOM 967 C CA . ALA A 1 131 ? -3.205 6.438 -12.309 1.00 94.06 131 ALA A CA 1
ATOM 968 C C . ALA A 1 131 ? -4.207 5.666 -13.183 1.00 94.06 131 ALA A C 1
ATOM 970 O O . ALA A 1 131 ? -4.634 6.177 -14.216 1.00 94.06 131 ALA A O 1
ATOM 971 N N . ASP A 1 132 ? -4.542 4.439 -12.793 1.00 93.88 132 ASP A N 1
ATOM 972 C CA . ASP A 1 132 ? -5.389 3.520 -13.541 1.00 93.88 132 ASP A CA 1
ATOM 973 C C . ASP A 1 132 ? -6.293 2.723 -12.579 1.00 93.88 132 ASP A C 1
ATOM 975 O O . ASP A 1 132 ? -5.862 1.703 -12.031 1.00 93.88 132 ASP A O 1
ATOM 979 N N . PRO A 1 133 ? -7.553 3.156 -12.376 1.00 90.56 133 PRO A N 1
ATOM 980 C CA . PRO A 1 133 ? -8.491 2.482 -11.478 1.00 90.56 133 PRO A CA 1
ATOM 981 C C . PRO A 1 133 ? -8.781 1.022 -11.853 1.00 90.56 133 PRO A C 1
ATOM 983 O O . PRO A 1 133 ? -9.125 0.225 -10.981 1.00 90.56 133 PRO A O 1
ATOM 986 N N . ALA A 1 134 ? -8.610 0.626 -13.123 1.00 95.06 134 ALA A N 1
ATOM 987 C CA . ALA A 1 134 ? -8.775 -0.773 -13.519 1.00 95.06 134 ALA A CA 1
ATOM 988 C C . ALA A 1 134 ? -7.696 -1.667 -12.888 1.00 95.06 134 ALA A C 1
ATOM 990 O O . ALA A 1 134 ? -7.979 -2.805 -12.517 1.00 95.06 134 ALA A O 1
ATOM 991 N N . ALA A 1 135 ? -6.489 -1.131 -12.683 1.00 96.44 135 ALA A N 1
ATOM 992 C CA . ALA A 1 135 ? -5.405 -1.843 -12.017 1.00 96.44 135 ALA A CA 1
ATOM 993 C C . ALA A 1 135 ? -5.702 -2.110 -10.534 1.00 96.44 135 ALA A C 1
ATOM 995 O O . ALA A 1 135 ? -5.274 -3.131 -10.003 1.00 96.44 135 ALA A O 1
ATOM 996 N N . PHE A 1 136 ? -6.463 -1.232 -9.867 1.00 95.81 136 PHE A N 1
ATOM 997 C CA . PHE A 1 136 ? -6.910 -1.469 -8.491 1.00 95.81 136 PHE A CA 1
ATOM 998 C C . PHE A 1 136 ? -7.799 -2.714 -8.402 1.00 95.81 136 PHE A C 1
ATOM 1000 O O . PHE A 1 136 ? -7.603 -3.551 -7.526 1.00 95.81 136 PHE A O 1
ATOM 1007 N N . GLN A 1 137 ? -8.722 -2.881 -9.351 1.00 94.81 137 GLN A N 1
ATOM 1008 C CA . GLN A 1 137 ? -9.576 -4.068 -9.417 1.00 94.81 137 GLN A CA 1
ATOM 1009 C C . GLN A 1 137 ? -8.795 -5.316 -9.857 1.00 94.81 137 GLN A C 1
ATOM 1011 O O . GLN A 1 137 ? -8.997 -6.387 -9.290 1.00 94.81 137 GLN A O 1
ATOM 1016 N N . GLU A 1 138 ? -7.857 -5.181 -10.805 1.00 95.44 138 GLU A N 1
ATOM 1017 C CA . GLU A 1 138 ? -6.985 -6.276 -11.269 1.00 95.44 138 GLU A CA 1
ATOM 1018 C C . GLU A 1 138 ? -6.237 -6.952 -10.112 1.00 95.44 138 GLU A C 1
ATOM 1020 O O . GLU A 1 138 ? -6.153 -8.178 -10.066 1.00 95.44 138 GLU A O 1
ATOM 1025 N N . VAL A 1 139 ? -5.719 -6.169 -9.159 1.00 95.62 139 VAL A N 1
ATOM 1026 C CA . VAL A 1 139 ? -4.954 -6.716 -8.027 1.00 95.62 139 VAL A CA 1
ATOM 1027 C C . VAL A 1 139 ? -5.813 -7.324 -6.918 1.00 95.62 139 VAL A C 1
ATOM 1029 O O . VAL A 1 139 ? -5.260 -7.902 -5.986 1.00 95.62 139 VAL A O 1
ATOM 1032 N N . GLY A 1 140 ? -7.142 -7.230 -7.009 1.00 95.38 140 GLY A N 1
ATOM 1033 C CA . GLY A 1 140 ? -8.074 -7.715 -5.987 1.00 95.38 140 GLY A CA 1
ATOM 1034 C C . GLY A 1 140 ? -8.671 -6.623 -5.095 1.00 95.38 140 GLY A C 1
ATOM 1035 O O . GLY A 1 140 ? -9.267 -6.945 -4.070 1.00 95.38 140 GLY A O 1
ATOM 1036 N N . GLY A 1 141 ? -8.528 -5.347 -5.469 1.00 95.00 141 GLY A N 1
ATOM 1037 C CA . GLY A 1 141 ? -9.194 -4.223 -4.810 1.00 95.00 141 GLY A CA 1
ATOM 1038 C C . GLY A 1 141 ? -8.787 -4.036 -3.351 1.00 95.00 141 GLY A C 1
ATOM 1039 O O . GLY A 1 141 ? -7.643 -4.283 -2.965 1.00 95.00 141 GLY A O 1
ATOM 1040 N N . GLU A 1 142 ? -9.738 -3.586 -2.533 1.00 94.62 142 GLU A N 1
ATOM 1041 C CA . GLU A 1 142 ? -9.529 -3.292 -1.113 1.00 94.62 142 GLU A CA 1
ATOM 1042 C C . GLU A 1 142 ? -8.960 -4.492 -0.339 1.00 94.62 142 GLU A C 1
ATOM 1044 O O . GLU A 1 142 ? -8.016 -4.330 0.437 1.00 94.62 142 GLU A O 1
ATOM 1049 N N . GLU A 1 143 ? -9.475 -5.699 -0.587 1.00 95.56 143 GLU A N 1
ATOM 1050 C CA . GLU A 1 143 ? -9.078 -6.927 0.116 1.00 95.56 143 GLU A CA 1
ATOM 1051 C C . GLU A 1 143 ? -7.581 -7.226 -0.021 1.00 95.56 143 GLU A C 1
ATOM 1053 O O . GLU A 1 143 ? -6.925 -7.612 0.951 1.00 95.56 143 GLU A O 1
ATOM 1058 N N . PHE A 1 144 ? -7.005 -6.972 -1.200 1.00 97.25 144 PHE A N 1
ATOM 1059 C CA . PHE A 1 144 ? -5.567 -7.125 -1.414 1.00 97.25 144 PHE A CA 1
ATOM 1060 C C . PHE A 1 144 ? -4.761 -6.213 -0.480 1.00 97.25 144 PHE A C 1
ATOM 1062 O O . PHE A 1 144 ? -3.854 -6.665 0.221 1.00 97.25 144 PHE A O 1
ATOM 1069 N N . PHE A 1 145 ? -5.114 -4.929 -0.425 1.00 97.62 145 PHE A N 1
ATOM 1070 C CA . PHE A 1 145 ? -4.419 -3.953 0.414 1.00 97.62 145 PHE A CA 1
ATOM 1071 C C . PHE A 1 145 ? -4.687 -4.186 1.907 1.00 97.62 145 PHE A C 1
ATOM 1073 O O . PHE A 1 145 ? -3.782 -4.003 2.727 1.00 97.62 145 PHE A O 1
ATOM 1080 N N . ARG A 1 146 ? -5.880 -4.661 2.282 1.00 96.19 146 ARG A N 1
ATOM 1081 C CA . ARG A 1 146 ? -6.181 -5.077 3.661 1.00 96.19 146 ARG A CA 1
ATOM 1082 C C . ARG A 1 146 ? -5.300 -6.235 4.104 1.00 96.19 146 AR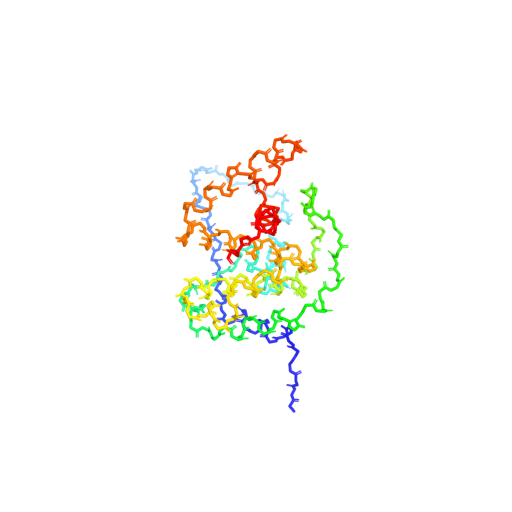G A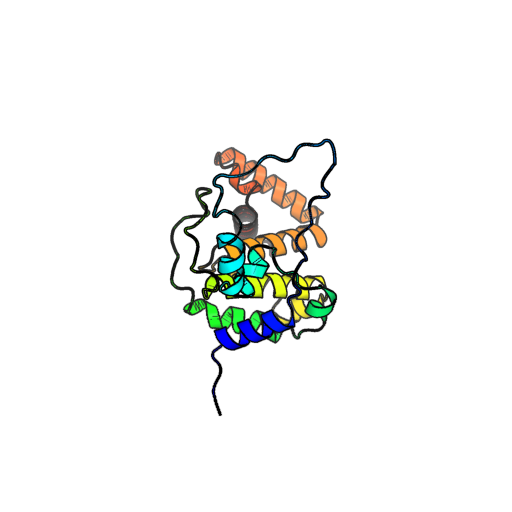 C 1
ATOM 1084 O O . ARG A 1 146 ? -4.779 -6.186 5.215 1.00 96.19 146 ARG A O 1
ATOM 1091 N N . GLY A 1 147 ? -5.049 -7.207 3.228 1.00 95.38 147 GLY A N 1
ATOM 1092 C CA . GLY A 1 147 ? -4.107 -8.296 3.495 1.00 95.38 147 GLY A CA 1
ATOM 1093 C C . GLY A 1 147 ? -2.683 -7.809 3.799 1.00 95.38 147 GLY A C 1
ATOM 1094 O O . GLY A 1 147 ? -1.987 -8.404 4.617 1.00 95.38 147 GLY A O 1
ATOM 1095 N N . LEU A 1 148 ? -2.263 -6.683 3.212 1.00 95.81 148 LEU A N 1
ATOM 1096 C CA . LEU A 1 148 ? -0.949 -6.074 3.464 1.00 95.81 148 LEU A CA 1
ATOM 1097 C C . LEU A 1 148 ? -0.848 -5.335 4.808 1.00 95.81 148 LEU A C 1
ATOM 1099 O O . LEU A 1 148 ? 0.238 -4.892 5.179 1.00 95.81 148 LEU A O 1
ATOM 1103 N N . LEU A 1 149 ? -1.943 -5.171 5.555 1.00 94.69 149 LEU A N 1
ATOM 1104 C CA . LEU A 1 149 ? -1.876 -4.578 6.893 1.00 94.69 149 LEU A CA 1
ATOM 1105 C C . LEU A 1 149 ? -1.149 -5.498 7.885 1.00 94.69 149 LEU A C 1
ATOM 1107 O O . LEU A 1 149 ? -0.579 -5.009 8.860 1.00 94.69 149 LEU A O 1
ATOM 1111 N N . ASP A 1 150 ? -1.161 -6.809 7.641 1.00 91.44 150 ASP A N 1
ATOM 1112 C CA . ASP A 1 150 ? -0.490 -7.832 8.451 1.00 91.44 150 ASP A CA 1
ATOM 1113 C C . ASP A 1 150 ? 0.941 -8.140 7.967 1.00 91.44 150 ASP A C 1
ATOM 1115 O O . ASP A 1 150 ? 1.555 -9.117 8.399 1.00 91.44 150 ASP A O 1
ATOM 1119 N N . ASP A 1 151 ? 1.490 -7.310 7.072 1.00 89.19 151 ASP A N 1
ATOM 1120 C CA . ASP A 1 151 ? 2.842 -7.484 6.540 1.00 89.19 151 ASP A CA 1
ATOM 1121 C C . ASP A 1 151 ? 3.923 -7.358 7.624 1.00 89.19 151 ASP A C 1
ATOM 1123 O O . ASP A 1 151 ? 3.823 -6.548 8.550 1.00 89.19 151 ASP A O 1
ATOM 1127 N N . THR A 1 152 ? 5.001 -8.132 7.481 1.00 83.25 152 THR A N 1
ATOM 1128 C CA . THR A 1 152 ? 6.137 -8.086 8.408 1.00 83.25 152 THR A CA 1
ATOM 1129 C C . THR A 1 152 ? 6.923 -6.781 8.296 1.00 83.25 152 THR A C 1
ATOM 1131 O O . THR A 1 152 ? 7.472 -6.315 9.298 1.00 83.25 152 THR A O 1
ATOM 1134 N N . ASP A 1 153 ? 6.971 -6.157 7.112 1.00 84.88 153 ASP A N 1
ATOM 1135 C CA . ASP A 1 153 ? 7.543 -4.824 6.949 1.00 84.88 153 ASP A CA 1
ATOM 1136 C C . ASP A 1 153 ? 6.491 -3.763 7.287 1.00 84.88 153 ASP A C 1
ATOM 1138 O O . ASP A 1 153 ? 5.548 -3.494 6.542 1.00 84.88 153 ASP A O 1
ATOM 1142 N N . SER A 1 154 ? 6.713 -3.076 8.405 1.00 85.50 154 SER A N 1
ATOM 1143 C CA . SER A 1 154 ? 5.843 -1.991 8.865 1.00 85.50 154 SER A CA 1
ATOM 1144 C C . SER A 1 154 ? 5.597 -0.875 7.836 1.00 85.50 154 SER A C 1
ATOM 1146 O O . SER A 1 154 ? 4.549 -0.232 7.886 1.00 85.50 154 SER A O 1
ATOM 1148 N N . ARG A 1 155 ? 6.516 -0.638 6.886 1.00 90.88 155 ARG A N 1
ATOM 1149 C CA . ARG A 1 155 ? 6.318 0.343 5.805 1.00 90.88 155 ARG A CA 1
ATOM 1150 C C . ARG A 1 155 ? 5.273 -0.133 4.809 1.00 90.88 155 ARG A C 1
ATOM 1152 O O . ARG A 1 155 ? 4.507 0.687 4.318 1.00 90.88 155 ARG A O 1
ATOM 1159 N N . VAL A 1 156 ? 5.216 -1.437 4.539 1.00 93.62 156 VAL A N 1
ATOM 1160 C CA . VAL A 1 156 ? 4.211 -2.032 3.652 1.00 93.62 156 VAL A CA 1
ATOM 1161 C C . VAL A 1 156 ? 2.821 -1.843 4.263 1.00 93.62 156 VAL A C 1
ATOM 1163 O O . VAL A 1 156 ? 1.945 -1.260 3.622 1.00 93.62 156 VAL A O 1
ATOM 1166 N N . ALA A 1 157 ? 2.656 -2.185 5.543 1.00 94.06 157 ALA A N 1
ATOM 1167 C CA . ALA A 1 157 ? 1.411 -1.947 6.275 1.00 94.06 157 ALA A CA 1
ATOM 1168 C C . ALA A 1 157 ? 1.037 -0.451 6.347 1.00 94.06 157 ALA A C 1
ATOM 1170 O O . ALA A 1 157 ? -0.127 -0.071 6.173 1.00 94.06 157 ALA A O 1
ATOM 1171 N N . TYR A 1 158 ? 2.021 0.429 6.557 1.00 94.56 158 TYR A N 1
ATOM 1172 C CA . TYR A 1 158 ? 1.810 1.877 6.612 1.00 94.56 158 TYR A CA 1
ATOM 1173 C C . TYR A 1 158 ? 1.389 2.478 5.260 1.00 94.56 158 TYR A C 1
ATOM 1175 O O . TYR A 1 158 ? 0.434 3.253 5.191 1.00 94.56 158 TYR A O 1
ATOM 1183 N N . TYR A 1 159 ? 2.067 2.130 4.164 1.00 96.81 159 TYR A N 1
ATOM 1184 C CA . TYR A 1 159 ? 1.700 2.622 2.833 1.00 96.81 159 TYR A CA 1
ATOM 1185 C C . TYR A 1 159 ? 0.344 2.075 2.393 1.00 96.81 159 TYR A C 1
ATOM 1187 O O . TYR A 1 159 ? -0.455 2.831 1.843 1.00 96.81 159 TYR A O 1
ATOM 1195 N N . SER A 1 160 ? 0.058 0.805 2.698 1.00 97.69 160 SER A N 1
ATOM 1196 C CA . SER A 1 160 ? -1.236 0.194 2.399 1.00 97.69 160 SER A CA 1
ATOM 1197 C C . SER A 1 160 ? -2.378 0.894 3.142 1.00 97.69 160 SER A C 1
ATOM 1199 O O . SER A 1 160 ? -3.332 1.359 2.522 1.00 97.69 160 SER A O 1
ATOM 1201 N N . SER A 1 161 ? -2.246 1.079 4.461 1.00 97.06 161 SER A N 1
ATOM 1202 C CA . SER A 1 161 ? -3.250 1.796 5.262 1.00 97.06 161 SER A CA 1
ATOM 1203 C C . SER A 1 161 ? -3.459 3.239 4.803 1.00 97.06 161 SER A C 1
ATOM 1205 O O . SER A 1 161 ? -4.597 3.686 4.701 1.00 97.06 161 SER A O 1
ATOM 1207 N N . THR A 1 162 ? -2.384 3.952 4.458 1.00 96.94 162 THR A N 1
ATOM 1208 C CA . THR A 1 162 ? -2.475 5.316 3.912 1.00 96.94 162 THR A CA 1
ATOM 1209 C C . THR A 1 162 ? -3.242 5.346 2.591 1.00 96.94 162 THR A C 1
ATOM 1211 O O . THR A 1 162 ? -4.037 6.255 2.361 1.00 96.94 162 THR A O 1
ATOM 1214 N N . PHE A 1 163 ? -3.001 4.375 1.710 1.00 97.44 163 PHE A N 1
ATOM 1215 C CA . PHE A 1 163 ? -3.707 4.278 0.437 1.00 97.44 163 PHE A CA 1
ATOM 1216 C C . PHE A 1 163 ? -5.195 3.978 0.638 1.00 97.44 163 PHE A C 1
ATOM 1218 O O . PHE A 1 163 ? -6.026 4.702 0.100 1.00 97.44 163 PHE A O 1
ATOM 1225 N N . LEU A 1 164 ? -5.526 2.988 1.470 1.00 96.12 164 LEU A N 1
ATOM 1226 C CA . LEU A 1 164 ? -6.908 2.628 1.789 1.00 96.12 164 LEU A CA 1
ATOM 1227 C C . LEU A 1 164 ? -7.684 3.789 2.421 1.00 96.12 164 LEU A C 1
ATOM 1229 O O . LEU A 1 164 ? -8.793 4.084 1.993 1.00 96.12 164 LEU A O 1
ATOM 1233 N N . LEU A 1 165 ? -7.089 4.503 3.384 1.00 95.19 165 LEU A N 1
ATOM 1234 C CA . LEU A 1 165 ? -7.724 5.684 3.977 1.00 95.19 165 LEU A CA 1
ATOM 1235 C C . LEU A 1 165 ? -8.044 6.737 2.917 1.00 95.19 165 LEU A C 1
ATOM 1237 O O . LEU A 1 165 ? -9.148 7.268 2.902 1.00 95.19 165 LEU A O 1
ATOM 1241 N N . LYS A 1 166 ? -7.108 7.007 1.998 1.00 94.88 166 LYS A N 1
ATOM 1242 C CA . LYS A 1 166 ? -7.351 7.943 0.893 1.00 94.88 166 LYS A CA 1
ATOM 1243 C C . LYS A 1 166 ? -8.487 7.486 -0.020 1.00 94.88 166 LYS A C 1
ATOM 1245 O O . LYS A 1 166 ? -9.241 8.348 -0.464 1.00 94.88 166 LYS A O 1
ATOM 1250 N N . GLN A 1 167 ? -8.616 6.183 -0.288 1.00 93.94 167 GLN A N 1
ATOM 1251 C CA . GLN A 1 167 ? -9.739 5.650 -1.068 1.00 93.94 167 GLN A CA 1
ATOM 1252 C C . GLN A 1 167 ? -11.064 5.899 -0.348 1.00 93.94 167 GLN A C 1
ATOM 1254 O O . GLN A 1 167 ? -11.912 6.593 -0.894 1.00 93.94 167 GLN A O 1
ATOM 1259 N N . ILE A 1 168 ? -11.192 5.483 0.917 1.00 91.56 168 ILE A N 1
ATOM 1260 C CA . ILE A 1 168 ? -12.423 5.675 1.705 1.00 91.56 168 ILE A CA 1
ATOM 1261 C C . ILE A 1 168 ? -12.793 7.166 1.796 1.00 91.56 168 ILE A C 1
ATOM 1263 O O . ILE A 1 168 ? -13.943 7.536 1.578 1.00 91.56 168 ILE A O 1
ATOM 1267 N N . MET A 1 169 ? -11.811 8.041 2.046 1.00 92.44 169 MET A N 1
ATOM 1268 C CA . MET A 1 169 ? -12.010 9.497 2.099 1.00 92.44 169 MET A CA 1
ATOM 1269 C C . MET A 1 169 ? -12.491 10.101 0.774 1.00 92.44 169 MET A C 1
ATOM 1271 O O . MET A 1 169 ? -13.120 11.158 0.787 1.00 92.44 169 MET A O 1
ATOM 1275 N N . THR A 1 170 ? -12.147 9.484 -0.357 1.00 91.69 170 THR A N 1
ATOM 1276 C CA . THR A 1 170 ? -12.493 9.982 -1.696 1.00 91.69 170 THR A CA 1
ATOM 1277 C C . THR A 1 170 ? -13.815 9.396 -2.185 1.00 91.69 170 THR A C 1
ATOM 1279 O O . THR A 1 170 ? -14.596 10.109 -2.808 1.00 91.69 170 THR A O 1
ATOM 1282 N N . GLU A 1 171 ? -14.069 8.119 -1.904 1.00 90.19 171 GLU A N 1
ATOM 1283 C CA . GLU A 1 171 ? -15.253 7.393 -2.364 1.00 90.19 171 GLU A CA 1
ATOM 1284 C C . GLU A 1 171 ? -16.481 7.685 -1.493 1.00 90.19 171 GLU A C 1
ATOM 1286 O O . GLU A 1 171 ? -17.532 8.020 -2.034 1.00 90.19 171 GLU A O 1
ATOM 1291 N N . ASN A 1 172 ? -16.345 7.630 -0.160 1.00 89.25 172 ASN A N 1
ATOM 1292 C CA . ASN A 1 172 ? -17.452 7.790 0.792 1.00 89.25 172 ASN A CA 1
ATOM 1293 C C . ASN A 1 172 ? -17.066 8.737 1.951 1.00 89.25 172 ASN A C 1
ATOM 1295 O O . ASN A 1 172 ? -16.862 8.299 3.089 1.00 89.25 172 ASN A O 1
ATOM 1299 N N . PRO A 1 173 ? -16.951 10.057 1.699 1.00 91.50 173 PRO A N 1
ATOM 1300 C CA . PRO A 1 173 ? -16.496 11.020 2.705 1.00 91.50 173 PRO A CA 1
ATOM 1301 C C . PRO A 1 173 ? -17.441 11.146 3.910 1.00 91.50 173 PRO A C 1
ATOM 1303 O O . PRO A 1 173 ? -16.972 11.390 5.022 1.00 91.50 173 PRO A O 1
ATOM 1306 N N . GLU A 1 174 ? -18.751 10.967 3.715 1.00 91.62 174 GLU A N 1
ATOM 1307 C CA . GLU A 1 174 ? -1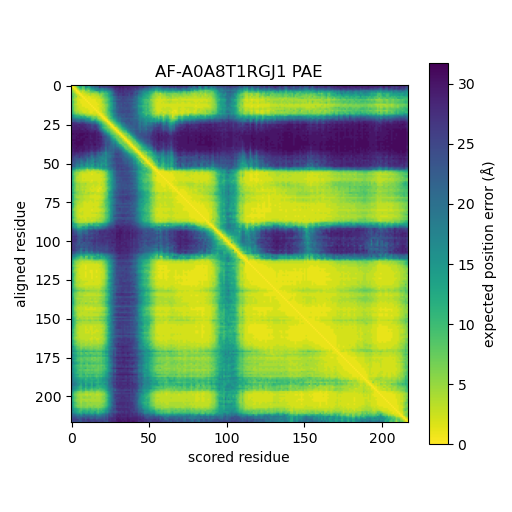9.749 11.036 4.795 1.00 91.62 174 GLU A CA 1
ATOM 1308 C C . GLU A 1 174 ? -19.606 9.856 5.766 1.00 91.62 174 GLU A C 1
ATOM 1310 O O . GLU A 1 174 ? -19.498 10.058 6.980 1.00 91.62 174 GLU A O 1
ATOM 1315 N N . ASP A 1 175 ? -19.496 8.635 5.238 1.00 87.19 175 ASP A N 1
ATOM 1316 C CA . ASP A 1 175 ? -19.265 7.430 6.042 1.00 87.19 175 ASP A CA 1
ATOM 1317 C C . ASP A 1 175 ? -17.930 7.515 6.783 1.00 87.19 175 ASP A C 1
ATOM 1319 O O . ASP A 1 175 ? -17.851 7.237 7.984 1.00 87.19 175 ASP A O 1
ATOM 1323 N N . TYR A 1 176 ? -16.883 7.989 6.100 1.00 90.44 176 TYR A N 1
ATOM 1324 C CA . TYR A 1 176 ? -15.595 8.238 6.736 1.00 90.44 176 TYR A CA 1
ATOM 1325 C C . TYR A 1 176 ? -15.708 9.232 7.896 1.00 90.44 176 TYR A C 1
ATOM 1327 O O . TYR A 1 176 ? -15.141 9.000 8.964 1.00 90.44 176 TYR A O 1
ATOM 1335 N N . GLN A 1 177 ? -16.452 10.329 7.720 1.00 90.88 177 GLN A N 1
ATOM 1336 C CA . GLN A 1 177 ? -16.656 11.329 8.766 1.00 90.88 177 GLN A CA 1
ATOM 1337 C C . GLN A 1 177 ? -17.377 10.738 9.984 1.00 90.88 177 GLN A C 1
ATOM 1339 O O . GLN A 1 177 ? -16.974 11.009 11.120 1.00 90.88 177 GLN A O 1
ATOM 1344 N N . HIS A 1 178 ? -18.397 9.906 9.770 1.00 90.56 178 HIS A N 1
ATOM 1345 C CA . HIS A 1 178 ? -19.088 9.204 10.851 1.00 90.56 178 HIS A CA 1
ATOM 1346 C C . HIS A 1 178 ? -18.156 8.251 11.607 1.00 90.56 178 HIS A C 1
ATOM 1348 O O . HIS A 1 178 ? -18.072 8.312 12.837 1.00 90.56 178 HIS A O 1
ATOM 1354 N N . ILE A 1 179 ? -17.392 7.426 10.889 1.00 90.38 179 ILE A N 1
ATOM 1355 C CA . ILE A 1 179 ? -16.424 6.503 11.495 1.00 90.38 179 ILE A CA 1
ATOM 1356 C C . ILE A 1 179 ? -15.342 7.273 12.265 1.00 90.38 179 ILE A C 1
ATOM 1358 O O . ILE A 1 179 ? -14.960 6.884 13.372 1.00 90.38 179 ILE A O 1
ATOM 1362 N N . LEU A 1 180 ? -14.863 8.392 11.718 1.00 90.56 180 LEU A N 1
ATOM 1363 C CA . LEU A 1 180 ? -13.850 9.228 12.355 1.00 90.56 180 LEU A CA 1
ATOM 1364 C C . LEU A 1 180 ? -14.336 9.788 13.698 1.00 90.56 180 LEU A C 1
ATOM 1366 O O . LEU A 1 180 ? -13.577 9.791 14.666 1.00 90.56 180 LEU A O 1
ATOM 1370 N N . GLN A 1 181 ? -15.600 10.208 13.793 1.00 91.88 181 GLN A N 1
ATOM 1371 C CA . GLN A 1 181 ? -16.193 10.645 15.061 1.00 91.88 181 GLN A CA 1
ATOM 1372 C C . GLN A 1 181 ? -16.190 9.519 16.101 1.00 91.88 181 GLN A C 1
ATOM 1374 O O . GLN A 1 181 ? -15.797 9.742 17.248 1.00 91.88 181 GLN A O 1
ATOM 1379 N N . SER A 1 182 ? -16.551 8.295 15.704 1.00 91.06 182 SER A N 1
ATOM 1380 C CA . SER A 1 182 ? -16.479 7.125 16.589 1.00 91.06 182 SER A CA 1
ATOM 1381 C C . SER A 1 182 ? -15.044 6.820 17.034 1.00 91.06 182 SER A C 1
ATOM 1383 O O . SER A 1 182 ? -14.811 6.509 18.205 1.00 91.06 182 SER A O 1
ATOM 1385 N N . LEU A 1 183 ? -14.061 6.966 16.140 1.00 91.19 183 LEU A N 1
ATOM 1386 C CA . LEU A 1 183 ? -12.650 6.798 16.488 1.00 91.19 183 LEU A CA 1
ATOM 1387 C C . LEU A 1 183 ? -12.142 7.854 17.466 1.00 91.19 183 LEU A C 1
ATOM 1389 O O . LEU A 1 183 ? -11.381 7.505 18.366 1.00 91.19 183 LEU A O 1
ATOM 1393 N N . ILE A 1 184 ? -12.564 9.114 17.334 1.00 92.25 184 ILE A N 1
ATOM 1394 C CA . ILE A 1 184 ? -12.192 10.191 18.264 1.00 92.25 184 ILE A CA 1
ATOM 1395 C C . ILE A 1 184 ? -12.680 9.867 19.677 1.00 92.25 184 ILE A C 1
ATOM 1397 O O . ILE A 1 184 ? -11.897 9.927 20.625 1.00 92.25 184 ILE A O 1
ATOM 1401 N N . VAL A 1 185 ? -13.944 9.456 19.816 1.00 91.19 185 VAL A N 1
ATOM 1402 C CA . VAL A 1 185 ? -14.508 9.050 21.112 1.00 91.19 185 VAL A CA 1
ATOM 1403 C C . VAL A 1 185 ? -13.692 7.903 21.714 1.00 91.19 185 VAL A C 1
ATOM 1405 O O . VAL A 1 185 ? -13.330 7.943 22.890 1.00 91.19 185 VAL A O 1
ATOM 1408 N N . ARG A 1 186 ? -13.320 6.909 20.900 1.00 88.69 186 ARG A N 1
ATOM 1409 C CA . ARG A 1 186 ? -12.502 5.774 21.347 1.00 88.69 186 ARG A CA 1
ATOM 1410 C C . ARG A 1 186 ? -11.081 6.184 21.743 1.00 88.69 186 ARG A C 1
ATOM 1412 O O . ARG A 1 186 ? -10.561 5.689 22.744 1.00 88.69 186 ARG A O 1
ATOM 1419 N N . ALA A 1 187 ? -10.447 7.081 20.988 1.00 90.12 187 ALA A N 1
ATOM 1420 C CA . ALA A 1 187 ? -9.116 7.609 21.290 1.00 90.12 187 ALA A CA 1
ATOM 1421 C C . ALA A 1 187 ? -9.104 8.337 22.641 1.00 90.12 187 ALA A C 1
ATOM 1423 O O . ALA A 1 187 ? -8.204 8.116 23.447 1.00 90.12 187 ALA A O 1
ATOM 1424 N N . GLN A 1 188 ? -10.137 9.136 22.919 1.00 89.88 188 GLN A N 1
ATOM 1425 C CA . GLN A 1 188 ? -10.298 9.848 24.189 1.00 89.88 188 GLN A CA 1
ATOM 1426 C C . GLN A 1 188 ? -10.531 8.887 25.360 1.00 89.88 188 GLN A C 1
ATOM 1428 O O . GLN A 1 188 ? -9.860 8.992 26.382 1.00 89.88 188 GLN A O 1
ATOM 1433 N N . GLN A 1 189 ? -11.430 7.910 25.202 1.00 89.50 189 GLN A N 1
ATOM 1434 C CA . GLN A 1 189 ? -11.722 6.910 26.240 1.00 89.50 189 GLN A CA 1
ATOM 1435 C C . GLN A 1 189 ? -10.507 6.046 26.597 1.00 89.50 189 GLN A C 1
ATOM 1437 O O . GLN A 1 189 ? -10.349 5.646 27.748 1.00 89.50 189 GLN A O 1
ATOM 1442 N N . SER A 1 190 ? -9.654 5.750 25.614 1.00 87.06 190 SER A N 1
ATOM 1443 C CA . SER A 1 190 ? -8.447 4.933 25.793 1.00 87.06 190 SER A CA 1
ATOM 1444 C C . SER A 1 190 ? -7.174 5.746 26.049 1.00 87.06 190 SER A C 1
ATOM 1446 O O . SER A 1 190 ? -6.110 5.155 26.227 1.00 87.06 190 SER A O 1
ATOM 1448 N N . ASN A 1 191 ? -7.270 7.081 26.075 1.00 86.19 191 ASN A N 1
ATOM 1449 C CA . ASN A 1 191 ? -6.139 8.006 26.169 1.00 86.19 191 ASN A CA 1
ATOM 1450 C C . ASN A 1 191 ? -5.023 7.705 25.141 1.00 86.19 191 ASN A C 1
ATOM 1452 O O . ASN A 1 191 ? -3.838 7.663 25.476 1.00 86.19 191 ASN A O 1
ATOM 1456 N N . ASN A 1 192 ? -5.408 7.439 23.887 1.00 83.00 192 ASN A N 1
ATOM 1457 C CA . ASN A 1 192 ? -4.503 7.043 22.807 1.00 83.00 192 ASN A CA 1
ATOM 1458 C C . ASN A 1 192 ? -4.646 7.952 21.575 1.00 83.00 192 ASN A C 1
ATOM 1460 O O . ASN A 1 192 ? -5.300 7.605 20.591 1.00 83.00 192 ASN A O 1
ATOM 1464 N N . GLU A 1 193 ? -3.990 9.111 21.617 1.00 78.50 193 GLU A N 1
ATOM 1465 C CA . GLU A 1 193 ? -4.012 10.119 20.544 1.00 78.50 193 GLU A C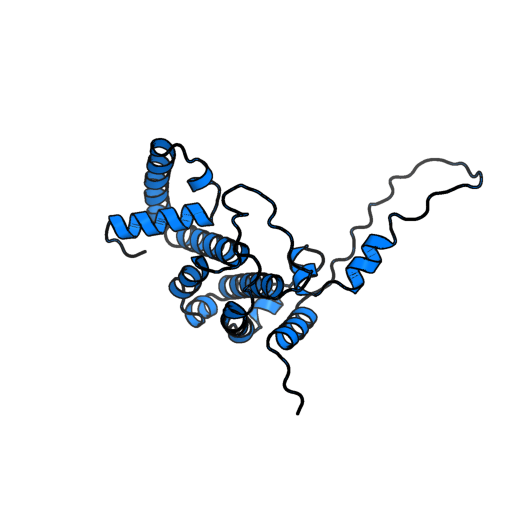A 1
ATOM 1466 C C . GLU A 1 193 ? -3.401 9.609 19.225 1.00 78.50 193 GLU A C 1
ATOM 1468 O O . GLU A 1 193 ? -3.863 9.962 18.138 1.00 78.50 193 GLU A O 1
ATOM 1473 N N . LYS A 1 194 ? -2.438 8.676 19.299 1.00 82.50 194 LYS A N 1
ATOM 1474 C CA . LYS A 1 194 ? -1.784 8.081 18.117 1.00 82.50 194 LYS A CA 1
ATOM 1475 C C . LYS A 1 194 ? -2.753 7.336 17.198 1.00 82.50 194 LYS A C 1
ATOM 1477 O O . LYS A 1 194 ? -2.415 7.097 16.039 1.00 82.50 194 LYS A O 1
ATOM 1482 N N . LEU A 1 195 ? -3.933 6.960 17.701 1.00 83.88 195 LEU A N 1
ATOM 1483 C CA . LEU A 1 195 ? -4.980 6.305 16.918 1.00 83.88 195 LEU A CA 1
ATOM 1484 C C . LEU A 1 195 ? -5.417 7.148 15.711 1.00 83.88 195 LEU A C 1
ATOM 1486 O O . LEU A 1 195 ? -5.790 6.579 14.692 1.00 83.88 195 LEU A O 1
ATOM 1490 N N . LEU A 1 196 ? -5.359 8.479 15.821 1.00 85.75 196 LEU A N 1
ATOM 1491 C CA . LEU A 1 196 ? -5.790 9.400 14.766 1.00 85.75 196 LEU A CA 1
ATOM 1492 C C . LEU A 1 196 ? -4.631 9.901 13.896 1.00 85.75 196 LEU A C 1
ATOM 1494 O O . LEU A 1 196 ? -4.845 10.266 12.746 1.00 85.75 196 LEU A O 1
ATOM 1498 N N . GLU A 1 197 ? -3.406 9.915 14.424 1.00 86.19 197 GLU A N 1
ATOM 1499 C CA . GLU A 1 197 ? -2.232 10.433 13.707 1.00 86.19 197 GLU A CA 1
ATOM 1500 C C . GLU A 1 197 ? -1.566 9.397 12.801 1.00 86.19 197 GLU A C 1
ATOM 1502 O O . GLU A 1 197 ? -0.934 9.747 11.805 1.00 86.19 197 GLU A O 1
ATOM 1507 N N . ASN A 1 198 ? -1.652 8.116 13.164 1.00 89.62 198 ASN A N 1
ATOM 1508 C CA . ASN A 1 198 ? -0.990 7.045 12.436 1.00 89.62 198 ASN A CA 1
ATOM 1509 C C . ASN A 1 198 ? -1.994 6.336 11.507 1.00 89.62 198 ASN A C 1
ATOM 1511 O O . ASN A 1 198 ? -2.845 5.607 12.019 1.00 89.62 198 ASN A O 1
ATOM 1515 N N . PRO A 1 199 ? -1.859 6.458 10.168 1.00 92.19 199 PRO A N 1
ATOM 1516 C CA . PRO A 1 199 ? -2.704 5.785 9.180 1.00 92.19 199 PRO A CA 1
ATOM 1517 C C . PRO A 1 199 ? -2.952 4.302 9.452 1.00 92.19 199 PRO A C 1
ATOM 1519 O O . PRO A 1 199 ? -4.071 3.816 9.303 1.00 92.19 199 PRO A O 1
ATOM 1522 N N . TYR A 1 200 ? -1.926 3.580 9.905 1.00 94.06 200 TYR A N 1
ATOM 1523 C CA . TYR A 1 200 ? -2.052 2.164 10.222 1.00 94.06 200 TYR A CA 1
ATOM 1524 C C . TYR A 1 200 ? -2.966 1.933 11.427 1.00 94.06 200 TYR A C 1
ATOM 1526 O O . TYR A 1 200 ? -3.872 1.103 11.363 1.00 94.06 200 TYR A O 1
ATOM 1534 N N . LEU A 1 201 ? -2.765 2.686 12.513 1.00 91.75 201 LEU A N 1
ATOM 1535 C CA . LEU A 1 201 ? -3.612 2.572 13.703 1.00 91.75 201 LEU A CA 1
ATOM 1536 C C . LEU A 1 201 ? -5.042 3.021 13.409 1.00 91.75 201 LEU A C 1
ATOM 1538 O O . LEU A 1 201 ? -5.980 2.353 13.839 1.00 91.75 201 LEU A O 1
ATOM 1542 N N . GLN A 1 202 ? -5.201 4.099 12.641 1.00 93.06 202 GLN A N 1
ATOM 1543 C CA . GLN A 1 202 ? -6.500 4.604 12.226 1.00 93.06 202 GLN A CA 1
ATOM 1544 C C . GLN A 1 202 ? -7.250 3.546 11.419 1.00 93.06 202 GLN A C 1
ATOM 1546 O O . GLN A 1 202 ? -8.342 3.154 11.817 1.00 93.06 202 GLN A O 1
ATOM 1551 N N . MET A 1 203 ? -6.636 2.998 10.365 1.00 93.88 203 MET A N 1
ATOM 1552 C CA . MET A 1 203 ? -7.226 1.936 9.547 1.00 93.88 203 MET A CA 1
ATOM 1553 C C . MET A 1 203 ? -7.586 0.702 10.387 1.00 93.88 203 MET A C 1
ATOM 1555 O O . MET A 1 203 ? -8.704 0.209 10.301 1.00 93.88 203 MET A O 1
ATOM 1559 N N . ARG A 1 204 ? -6.701 0.232 11.279 1.00 92.88 204 ARG A N 1
ATOM 1560 C CA . ARG A 1 204 ? -7.030 -0.882 12.192 1.00 92.88 204 ARG A CA 1
ATOM 1561 C C . ARG A 1 204 ? -8.213 -0.562 13.107 1.00 92.88 204 ARG A C 1
ATOM 1563 O O . ARG A 1 204 ? -9.042 -1.434 13.353 1.00 92.88 204 ARG A O 1
ATOM 1570 N N . GLY A 1 205 ? -8.305 0.676 13.586 1.00 92.06 205 GLY A N 1
ATOM 1571 C CA . GLY A 1 205 ? -9.449 1.161 14.349 1.00 92.06 205 GLY A CA 1
ATOM 1572 C C . GLY A 1 205 ? -10.748 1.119 13.542 1.00 92.06 205 GLY A C 1
ATOM 1573 O O . GLY A 1 205 ? -11.745 0.614 14.051 1.00 92.06 205 GLY A O 1
ATOM 1574 N N . ILE A 1 206 ? -10.718 1.596 12.293 1.00 92.19 206 ILE A N 1
ATOM 1575 C CA . ILE A 1 206 ? -11.855 1.564 11.357 1.00 92.19 206 ILE A CA 1
ATOM 1576 C C . ILE A 1 206 ? -12.339 0.126 11.154 1.00 92.19 206 ILE A C 1
ATOM 1578 O O . ILE A 1 206 ? -13.516 -0.157 11.353 1.00 92.19 206 ILE A O 1
ATOM 1582 N N . LEU A 1 207 ? -11.429 -0.796 10.826 1.00 91.38 207 LEU A N 1
ATOM 1583 C CA . LEU A 1 207 ? -11.781 -2.197 10.582 1.00 91.38 207 LEU A CA 1
ATOM 1584 C C . LEU A 1 207 ? -12.390 -2.867 11.817 1.00 91.38 207 LEU A C 1
ATOM 1586 O O . LEU A 1 207 ? -13.326 -3.653 11.700 1.00 91.38 207 LEU A O 1
ATOM 1590 N N . GLN A 1 208 ? -11.876 -2.548 13.005 1.00 90.38 208 GLN A N 1
ATOM 1591 C CA . GLN A 1 208 ? -12.434 -3.061 14.251 1.00 90.38 208 GLN A CA 1
ATOM 1592 C C . GLN A 1 208 ? -13.857 -2.541 14.485 1.00 90.38 208 GLN A C 1
ATOM 1594 O O . GLN A 1 208 ? -14.739 -3.333 14.790 1.00 90.38 208 GLN A O 1
ATOM 1599 N N . LEU A 1 209 ? -14.096 -1.240 14.285 1.00 89.19 209 LEU A N 1
ATOM 1600 C CA . LEU A 1 209 ? -15.435 -0.661 14.414 1.00 89.19 209 LEU A CA 1
ATOM 1601 C C . LEU A 1 209 ? -16.419 -1.261 13.404 1.00 89.19 209 LEU A C 1
ATOM 1603 O O . LEU A 1 209 ? -17.549 -1.566 13.769 1.00 89.19 209 LEU A O 1
ATOM 1607 N N . ALA A 1 210 ? -15.990 -1.470 12.158 1.00 85.44 210 ALA A N 1
ATOM 1608 C CA . ALA A 1 210 ? -16.824 -2.093 11.134 1.00 85.44 210 ALA A CA 1
ATOM 1609 C C . ALA A 1 210 ? -17.225 -3.529 11.516 1.00 85.44 210 ALA A C 1
ATOM 1611 O O . ALA A 1 210 ? -18.385 -3.910 11.356 1.00 85.44 210 ALA A O 1
ATOM 1612 N N . ASN A 1 211 ? -16.295 -4.298 12.095 1.00 84.56 211 ASN A N 1
ATOM 1613 C CA . ASN A 1 211 ? -16.582 -5.634 12.618 1.00 84.56 211 ASN A CA 1
ATOM 1614 C C . ASN A 1 211 ? -17.566 -5.593 13.800 1.00 84.56 211 ASN A C 1
ATOM 1616 O O . ASN A 1 211 ? -18.484 -6.410 13.845 1.00 84.56 211 ASN A O 1
ATOM 1620 N N . ASP A 1 212 ? -17.403 -4.641 14.723 1.00 83.12 212 ASP A N 1
ATOM 1621 C CA . ASP A 1 212 ? -18.274 -4.483 15.897 1.00 83.12 212 ASP A CA 1
ATOM 1622 C C . ASP A 1 212 ? -19.706 -4.063 15.504 1.00 83.12 212 ASP A C 1
ATOM 1624 O O . ASP A 1 212 ? -20.678 -4.466 16.144 1.00 83.12 212 ASP A O 1
ATOM 1628 N N . LEU A 1 213 ? -19.845 -3.274 14.432 1.00 75.56 213 LEU A N 1
ATOM 1629 C CA . LEU A 1 213 ? -21.123 -2.778 13.906 1.00 75.56 213 LEU A CA 1
ATOM 1630 C C . LEU A 1 213 ? -21.781 -3.729 12.890 1.00 75.56 213 LEU A C 1
ATOM 1632 O O . LEU A 1 213 ? -22.923 -3.501 12.490 1.00 75.56 213 LEU A O 1
ATOM 1636 N N . GLY A 1 214 ? -21.084 -4.786 12.458 1.00 65.69 214 GLY A N 1
ATOM 1637 C CA . GLY A 1 214 ? -21.561 -5.717 11.429 1.00 65.69 214 GLY A CA 1
ATOM 1638 C C . GLY A 1 214 ? -21.708 -5.095 10.033 1.00 65.69 214 GLY A C 1
ATOM 1639 O O . GLY A 1 214 ? -22.372 -5.670 9.169 1.00 65.69 214 GLY A O 1
ATOM 1640 N N . SER A 1 215 ? -21.110 -3.925 9.803 1.00 64.06 215 SER A N 1
ATOM 1641 C CA . SER A 1 215 ? -21.121 -3.218 8.522 1.00 64.06 215 SER A CA 1
ATOM 1642 C C . SER A 1 215 ? -19.975 -3.705 7.635 1.00 64.06 215 SER A C 1
ATOM 1644 O O . SER A 1 215 ? -18.836 -3.799 8.095 1.00 64.06 215 SER A O 1
ATOM 1646 N N . ARG A 1 216 ? -20.247 -3.972 6.353 1.00 57.56 216 ARG A N 1
ATOM 1647 C CA . ARG A 1 216 ? -19.175 -4.118 5.359 1.00 57.56 216 ARG A CA 1
ATOM 1648 C C . ARG A 1 216 ? -18.688 -2.718 4.987 1.00 57.56 216 ARG A C 1
ATOM 1650 O O . ARG A 1 216 ? -19.523 -1.878 4.662 1.00 57.56 216 ARG A O 1
ATOM 1657 N N . LEU A 1 217 ? -17.381 -2.497 5.115 1.00 58.56 217 LEU A N 1
ATOM 1658 C CA . LEU A 1 217 ? -16.684 -1.446 4.372 1.00 58.56 217 LEU A CA 1
ATOM 1659 C C . LEU A 1 217 ? -16.612 -1.882 2.909 1.00 58.56 217 LEU A C 1
ATOM 1661 O O . LEU A 1 217 ? -16.430 -3.110 2.709 1.00 58.56 217 LEU A O 1
#

Sequence (217 aa):
MMNLSSSQMCDILFSQLCLRVPPTTAIPYGDGVHQANIMKETDGRSYTLLERETASMAALLLRGHVIVPMQLVARVPAALFYWPLIQLAGAATDNIALGVAVGSKGRGNLPGATSDIRATLLLLLIGKCTADPAAFQEVGGEEFFRGLLDDTDSRVAYYSSTFLLKQIMTENPEDYQHILQSLIVRAQQSNNEKLLENPYLQMRGILQLANDLGSRL